Protein AF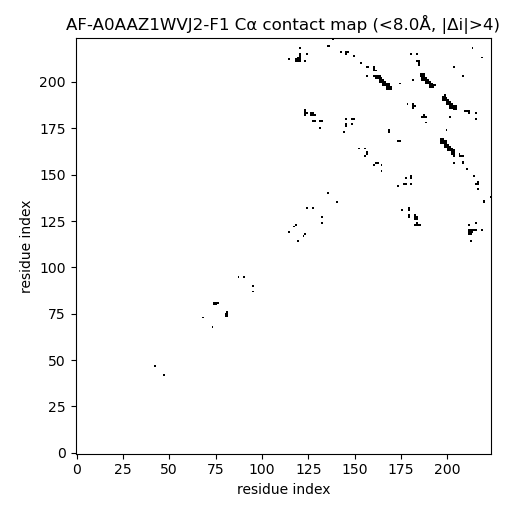-A0AAZ1WVJ2-F1 (afdb_monomer)

Mean predicted aligned error: 21.11 Å

Foldseek 3Di:
DDDDDYDDDDDDDDDDDDDPPVVVVVVVVVVVVVVVVPPPPPDDDPPPVVVVVVVVPPPDPDDDDPDPQPPVRCCVPDPVNVVVVVVVVPDDPVVVPPPPPDDDDDDDDDDDDPPPPCFDLVNLQVQFDPVLNVVLLDPDDPLVLLVVLLVVCCVVCQVPVFDKDKDFDQDPVSVSSNSRQCSSQVKDKDWDQDPNTTMMIIHHPDPHRDGHPDGPSRVSVVVD

Sequence (224 aa):
CVYPAKGFCEPGLLQGTPSSVTHQKKQFYINQAIRNSDLTPRAKGKKSLHRQENKTAGGAMLGNNPAIPSIFYEVCTNGNYVEPWNDFMNCSGEEQERPRRKTPTSSSKTRGMVINPAFTAQDCFQRIDRRLRATLRRKQIPMGTLEVLEENFLSFFNAQPHSVYTTNLSSSFERLLLHAICQYMDLVSASSDYNGLRQTEVVNKQEEFLPPGLLLSAYLEQMS

InterPro domains:
  IPR001374 R3H domain [PS51061] (143-206)
  IPR025952 R3H-associated N-terminal domain [PF13902] (25-138)
  IPR036867 R3H domain superfamily [G3DSA:3.30.1370.50] (121-224)
  IPR036867 R3H domain superfamily [SSF82708] (117-223)
  IPR039629 R3H domain-containing protein 4 [PTHR32019] (22-224)

Structure (mmCIF, N/CA/C/O backbone):
data_AF-A0AAZ1WVJ2-F1
#
_entry.id   AF-A0AAZ1WVJ2-F1
#
loop_
_atom_site.group_PDB
_atom_site.id
_atom_site.type_symbol
_atom_site.label_atom_id
_atom_site.label_alt_id
_atom_site.label_comp_id
_atom_site.label_asym_id
_atom_site.label_entity_id
_atom_site.label_seq_id
_atom_site.pdbx_PDB_ins_code
_atom_site.Cartn_x
_atom_site.Cartn_y
_atom_site.Cartn_z
_atom_site.occupancy
_atom_site.B_iso_or_equiv
_atom_site.auth_seq_id
_atom_site.auth_comp_id
_atom_site.auth_asym_id
_atom_site.auth_atom_id
_atom_site.pdbx_PDB_model_num
ATOM 1 N N . CYS A 1 1 ? 53.272 -65.630 -45.102 1.00 35.69 1 CYS A N 1
ATOM 2 C CA . CYS A 1 1 ? 54.231 -66.746 -44.934 1.00 35.69 1 CYS A CA 1
ATOM 3 C C . CYS A 1 1 ? 55.500 -66.129 -44.356 1.00 35.69 1 CYS A C 1
ATOM 5 O O . CYS A 1 1 ? 56.029 -65.257 -45.016 1.00 35.69 1 CYS A O 1
ATOM 7 N N . VAL A 1 2 ? 55.971 -66.362 -43.131 1.00 37.34 2 VAL A N 1
ATOM 8 C CA . VAL A 1 2 ? 56.118 -67.591 -42.337 1.00 37.34 2 VAL A CA 1
ATOM 9 C C . VAL A 1 2 ? 56.167 -67.180 -40.841 1.00 37.34 2 VAL A C 1
ATOM 11 O O . VAL A 1 2 ? 56.950 -66.312 -40.478 1.00 37.34 2 VAL A O 1
ATOM 14 N N . TYR A 1 3 ? 55.314 -67.774 -39.999 1.00 34.44 3 TYR A N 1
ATOM 15 C CA . TYR A 1 3 ? 55.515 -67.991 -38.541 1.00 34.44 3 TYR A CA 1
ATOM 16 C C . TYR A 1 3 ? 56.268 -69.345 -38.359 1.00 34.44 3 TYR A C 1
ATOM 18 O O . TYR A 1 3 ? 56.383 -70.011 -39.390 1.00 34.44 3 TYR A O 1
ATOM 26 N N . PRO A 1 4 ? 56.671 -69.895 -37.171 1.00 55.28 4 PRO A N 1
ATOM 27 C CA . PRO A 1 4 ? 56.414 -69.534 -35.749 1.00 55.28 4 PRO A CA 1
ATOM 28 C C . PRO A 1 4 ? 57.590 -69.824 -34.750 1.00 55.28 4 PRO A C 1
ATOM 30 O O . PRO A 1 4 ? 58.608 -70.390 -35.126 1.00 55.28 4 PRO A O 1
ATOM 33 N N . ALA A 1 5 ? 57.408 -69.555 -33.444 1.00 36.41 5 ALA A N 1
ATOM 34 C CA . ALA A 1 5 ? 57.750 -70.472 -32.322 1.00 36.41 5 ALA A CA 1
ATOM 35 C C . ALA A 1 5 ? 57.229 -69.882 -30.987 1.00 36.41 5 ALA A C 1
ATOM 37 O O . ALA A 1 5 ? 57.629 -68.787 -30.617 1.00 36.41 5 ALA A O 1
ATOM 38 N N . LYS A 1 6 ? 56.155 -70.438 -30.398 1.00 37.72 6 LYS A N 1
ATOM 39 C CA . LYS A 1 6 ? 56.124 -71.428 -29.284 1.00 37.72 6 LYS A CA 1
ATOM 40 C C . LYS A 1 6 ? 56.556 -70.821 -27.924 1.00 37.72 6 LYS A C 1
ATOM 42 O O . LYS A 1 6 ? 57.623 -70.247 -27.840 1.00 37.72 6 LYS A O 1
ATOM 47 N N . GLY A 1 7 ? 55.810 -70.941 -26.823 1.00 33.22 7 GLY A N 1
ATOM 48 C CA . GLY A 1 7 ? 54.732 -71.882 -26.544 1.00 33.22 7 GLY A CA 1
ATOM 49 C C . GLY A 1 7 ? 53.934 -71.591 -25.266 1.00 33.22 7 GLY A C 1
ATOM 50 O O . GLY A 1 7 ? 54.261 -70.730 -24.456 1.00 33.22 7 GLY A O 1
ATOM 51 N N . PHE A 1 8 ? 52.849 -72.352 -25.185 1.00 35.94 8 PHE A N 1
ATOM 52 C CA . PHE A 1 8 ? 51.909 -72.560 -24.087 1.00 35.94 8 PHE A CA 1
ATOM 53 C C . PHE A 1 8 ? 52.564 -73.303 -22.906 1.00 35.94 8 PHE A C 1
ATOM 55 O O . PHE A 1 8 ? 53.353 -74.211 -23.161 1.00 35.94 8 PHE A O 1
ATOM 62 N N . CYS A 1 9 ? 52.171 -72.980 -21.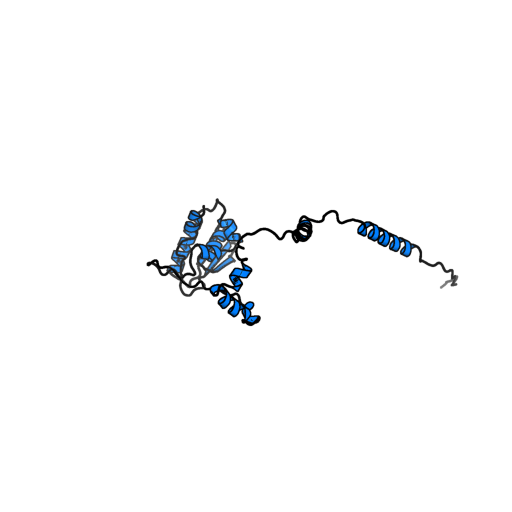665 1.00 31.41 9 CYS A N 1
ATOM 63 C CA . CYS A 1 9 ? 51.732 -73.938 -20.627 1.00 31.41 9 CYS A CA 1
ATOM 64 C C . CYS A 1 9 ? 51.348 -73.223 -19.306 1.00 31.41 9 CYS A C 1
ATOM 66 O O . CYS A 1 9 ? 52.169 -72.553 -18.687 1.00 31.41 9 CYS A O 1
ATOM 68 N N . GLU A 1 10 ? 50.093 -73.408 -18.883 1.00 32.81 10 GLU A N 1
ATOM 69 C CA . GLU A 1 10 ? 49.585 -73.349 -17.492 1.00 32.81 10 GLU A CA 1
ATOM 70 C C . GLU A 1 10 ? 50.095 -74.563 -16.664 1.00 32.81 10 GLU A C 1
ATOM 72 O O . GLU A 1 10 ? 50.699 -75.457 -17.262 1.00 32.81 10 GLU A O 1
ATOM 77 N N . PRO A 1 11 ? 49.738 -74.764 -15.369 1.00 46.34 11 PRO A N 1
ATOM 78 C CA . PRO A 1 11 ? 49.393 -73.843 -14.274 1.00 46.34 11 PRO A CA 1
ATOM 79 C C . PRO A 1 11 ? 50.227 -74.128 -12.992 1.00 46.34 11 PRO A C 1
ATOM 81 O O . PRO A 1 11 ? 50.718 -75.233 -12.771 1.00 46.34 11 PRO A O 1
ATOM 84 N N . GLY A 1 12 ? 50.356 -73.147 -12.091 1.00 32.25 12 GLY A N 1
ATOM 85 C CA . GLY A 1 12 ? 51.066 -73.297 -10.812 1.00 32.25 12 GLY A CA 1
ATOM 86 C C . GLY A 1 12 ? 50.257 -72.754 -9.639 1.00 32.25 12 GLY A C 1
ATOM 87 O O . GLY A 1 12 ? 50.286 -71.562 -9.349 1.00 32.25 12 GLY A O 1
ATOM 88 N N . LEU A 1 13 ? 49.528 -73.646 -8.975 1.00 37.88 13 LEU A N 1
ATOM 89 C CA . LEU A 1 13 ? 48.765 -73.412 -7.754 1.00 37.88 13 LEU A CA 1
ATOM 90 C C . LEU A 1 13 ? 49.723 -73.262 -6.556 1.00 37.88 13 LEU A C 1
ATOM 92 O O . LEU A 1 13 ? 50.350 -74.242 -6.168 1.00 37.88 13 LEU A O 1
ATOM 96 N N . LEU A 1 14 ? 49.792 -72.090 -5.916 1.00 40.03 14 LEU A N 1
ATOM 97 C CA . LEU A 1 14 ? 50.213 -71.983 -4.513 1.00 40.03 14 LEU A CA 1
ATOM 98 C C . LEU A 1 14 ? 49.319 -70.991 -3.763 1.00 40.03 14 LEU A C 1
ATOM 100 O O . LEU A 1 14 ? 49.191 -69.818 -4.105 1.00 40.03 14 LEU A O 1
ATOM 104 N N . GLN A 1 15 ? 48.665 -71.540 -2.744 1.00 39.38 15 GLN A N 1
ATOM 105 C CA . GLN A 1 15 ? 47.747 -70.896 -1.819 1.00 39.38 15 GLN A CA 1
ATOM 106 C C . GLN A 1 15 ? 48.483 -69.902 -0.906 1.00 39.38 15 GLN A C 1
ATOM 108 O O . GLN A 1 15 ? 49.544 -70.206 -0.368 1.00 39.38 15 GLN A O 1
ATOM 113 N N . GLY A 1 16 ? 47.861 -68.748 -0.664 1.00 36.94 16 GLY A N 1
ATOM 114 C CA . GLY A 1 16 ? 48.248 -67.787 0.367 1.00 36.94 16 GLY A CA 1
ATOM 115 C C . GLY A 1 16 ? 47.044 -66.923 0.742 1.00 36.94 16 GLY A C 1
ATOM 116 O O . GLY A 1 16 ? 46.623 -66.053 -0.012 1.00 36.94 16 GLY A O 1
ATOM 117 N N . THR A 1 17 ? 46.436 -67.219 1.885 1.00 46.03 17 THR A N 1
ATOM 118 C CA . THR A 1 17 ? 45.193 -66.631 2.410 1.00 46.03 17 THR A CA 1
ATOM 119 C C . THR A 1 17 ? 45.307 -65.132 2.745 1.00 46.03 17 THR A C 1
ATOM 121 O O . THR A 1 17 ? 46.240 -64.762 3.462 1.00 46.03 17 THR A O 1
ATOM 124 N N . PRO A 1 18 ? 44.333 -64.264 2.393 1.00 40.91 18 PRO A N 1
ATOM 125 C CA . PRO A 1 18 ? 44.291 -62.886 2.872 1.00 40.91 18 PRO A CA 1
ATOM 126 C C . PRO A 1 18 ? 43.284 -62.742 4.027 1.00 40.91 18 PRO A C 1
ATOM 128 O O . PRO A 1 18 ? 42.125 -62.397 3.813 1.00 40.91 18 PRO A O 1
ATOM 131 N N . SER A 1 19 ? 43.699 -62.989 5.272 1.00 52.72 19 SER A N 1
ATOM 132 C CA . SER A 1 19 ? 42.830 -62.770 6.451 1.00 52.72 19 SER A CA 1
ATOM 133 C C . SER A 1 19 ? 43.428 -61.879 7.548 1.00 52.72 19 SER A C 1
ATOM 135 O O . SER A 1 19 ? 42.736 -61.555 8.509 1.00 52.72 19 SER A O 1
ATOM 137 N N . SER A 1 20 ? 44.665 -61.391 7.404 1.00 54.38 20 SER A N 1
ATOM 138 C CA . SER A 1 20 ? 45.310 -60.580 8.456 1.00 54.38 20 SER A CA 1
ATOM 139 C C . SER A 1 20 ? 45.029 -59.067 8.349 1.00 54.38 20 SER A C 1
ATOM 141 O O . SER A 1 20 ? 44.818 -58.388 9.356 1.00 54.38 20 SER A O 1
ATOM 143 N N . VAL A 1 21 ? 44.923 -58.519 7.132 1.00 50.47 21 VAL A N 1
ATOM 144 C CA . VAL A 1 21 ? 44.806 -57.057 6.925 1.00 50.47 21 VAL A CA 1
ATOM 145 C C . VAL A 1 21 ? 43.421 -56.520 7.309 1.00 50.47 21 VAL A C 1
ATOM 147 O O . VAL A 1 21 ? 43.300 -55.438 7.883 1.00 50.47 21 VAL A O 1
ATOM 150 N N . THR A 1 22 ? 42.356 -57.283 7.050 1.00 54.16 22 THR A N 1
ATOM 151 C CA . THR A 1 22 ? 40.983 -56.893 7.413 1.00 54.16 22 THR A CA 1
ATOM 152 C C . THR A 1 22 ? 40.740 -57.004 8.915 1.00 54.16 22 THR A C 1
ATOM 154 O O . THR A 1 22 ? 40.009 -56.184 9.473 1.00 54.16 22 THR A O 1
ATOM 157 N N . HIS A 1 23 ? 41.392 -57.958 9.588 1.00 60.72 23 HIS A N 1
ATOM 158 C CA . HIS A 1 23 ? 41.257 -58.144 11.028 1.00 60.72 23 HIS A CA 1
ATOM 159 C C . HIS A 1 23 ? 41.920 -57.002 11.805 1.00 6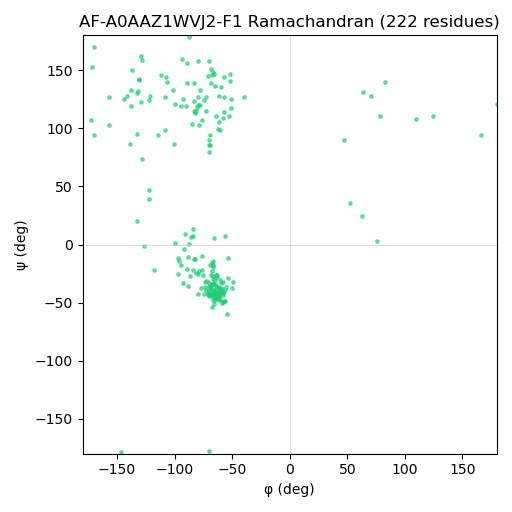0.72 23 HIS A C 1
ATOM 161 O O . HIS A 1 23 ? 41.280 -56.431 12.683 1.00 60.72 23 HIS A O 1
ATOM 167 N N . GLN A 1 24 ? 43.129 -56.570 11.427 1.00 61.81 24 GLN A N 1
ATOM 168 C CA . GLN A 1 24 ? 43.768 -55.399 12.050 1.00 61.81 24 GLN A CA 1
ATOM 169 C C . GLN A 1 24 ? 42.959 -54.115 11.848 1.00 61.81 24 GLN A C 1
ATOM 171 O O . GLN A 1 24 ? 42.782 -53.338 12.786 1.00 61.81 24 GLN A O 1
ATOM 176 N N . LYS A 1 25 ? 42.401 -53.913 10.649 1.00 63.75 25 LYS A N 1
ATOM 177 C CA . LYS A 1 25 ? 41.560 -52.745 10.356 1.00 63.75 25 LYS A CA 1
ATOM 178 C C . LYS A 1 25 ? 40.267 -52.768 11.175 1.00 63.75 25 LYS A C 1
ATOM 180 O O . LYS A 1 25 ? 39.874 -51.749 11.731 1.00 63.75 25 LYS A O 1
ATOM 185 N N . LYS A 1 26 ? 39.638 -53.939 11.318 1.00 67.00 26 LYS A N 1
ATOM 186 C CA . LYS A 1 26 ? 38.443 -54.123 12.154 1.00 67.00 26 LYS A CA 1
ATOM 187 C C . LYS A 1 26 ? 38.748 -53.885 13.637 1.00 67.00 26 LYS A C 1
ATOM 189 O O . LYS A 1 26 ? 37.999 -53.168 14.294 1.00 67.00 26 LYS A O 1
ATOM 194 N N . GLN A 1 27 ? 39.869 -54.405 14.139 1.00 69.38 27 GLN A N 1
ATOM 195 C CA . GLN A 1 27 ? 40.319 -54.183 15.517 1.00 69.38 27 GLN A CA 1
ATOM 196 C C . GLN A 1 27 ? 40.641 -52.706 15.792 1.00 69.38 27 GLN A C 1
ATOM 198 O O . GLN A 1 27 ? 40.318 -52.196 16.860 1.00 69.38 27 GLN A O 1
ATOM 203 N N . PHE A 1 28 ? 41.189 -51.975 14.816 1.00 72.44 28 PHE A N 1
ATOM 204 C CA . PHE A 1 28 ? 41.430 -50.535 14.934 1.00 72.44 28 PHE A CA 1
ATOM 205 C C . PHE A 1 28 ? 40.135 -49.741 15.173 1.00 72.44 28 PHE A C 1
ATOM 207 O O . PHE A 1 28 ? 40.077 -48.932 16.097 1.00 72.44 28 PHE A O 1
ATOM 214 N N . TYR A 1 29 ? 39.075 -50.004 14.401 1.00 67.06 29 TYR A N 1
ATOM 215 C CA . TYR A 1 29 ? 37.793 -49.307 14.574 1.00 67.06 29 TYR A CA 1
ATOM 216 C C . TYR A 1 29 ? 37.063 -49.705 15.861 1.00 67.06 29 TYR A C 1
ATOM 218 O O . TYR A 1 29 ? 36.425 -48.856 16.482 1.00 67.06 29 TYR A O 1
ATOM 226 N N . ILE A 1 30 ? 37.198 -50.958 16.303 1.00 65.88 30 ILE A N 1
ATOM 227 C CA . ILE A 1 30 ? 36.664 -51.408 17.596 1.00 65.88 30 ILE A CA 1
ATOM 228 C C . ILE A 1 30 ? 37.383 -50.678 18.739 1.00 65.88 30 ILE A C 1
ATOM 230 O O . ILE A 1 30 ? 36.732 -50.069 19.583 1.00 65.88 30 ILE A O 1
ATOM 234 N N . ASN A 1 31 ? 38.716 -50.620 18.715 1.00 67.88 31 ASN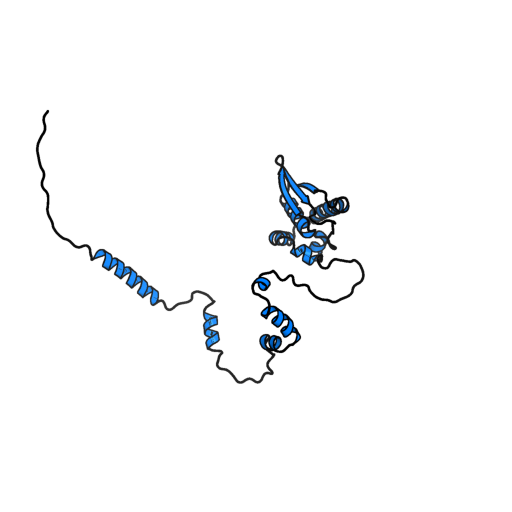 A N 1
ATOM 235 C CA . ASN A 1 31 ? 39.504 -49.904 19.724 1.00 67.88 31 ASN A CA 1
ATOM 236 C C . ASN A 1 31 ? 39.289 -48.377 19.678 1.00 67.88 31 ASN A C 1
ATOM 238 O O . ASN A 1 31 ? 39.368 -47.702 20.704 1.00 67.88 31 ASN A O 1
ATOM 242 N N . GLN A 1 32 ? 38.987 -47.811 18.505 1.00 67.00 32 GLN A N 1
ATOM 243 C CA . GLN A 1 32 ? 38.556 -46.417 18.360 1.00 67.00 32 GLN A CA 1
ATOM 244 C C . GLN A 1 32 ? 37.189 -46.183 19.026 1.00 67.00 32 GLN A C 1
ATOM 246 O O . GLN A 1 32 ? 37.010 -45.172 19.701 1.00 67.00 32 GLN A O 1
ATOM 251 N N . ALA A 1 33 ? 36.238 -47.106 18.865 1.00 61.19 33 ALA A N 1
ATOM 252 C CA . ALA A 1 33 ? 34.903 -47.005 19.451 1.00 61.19 33 ALA A CA 1
ATOM 253 C C . ALA A 1 33 ? 34.913 -47.190 20.977 1.00 61.19 33 ALA A C 1
ATOM 255 O O . ALA A 1 33 ? 34.252 -46.422 21.667 1.00 61.19 33 ALA A O 1
ATOM 256 N N . ILE A 1 34 ? 35.718 -48.123 21.499 1.00 59.94 34 ILE A N 1
ATOM 257 C CA . ILE A 1 34 ? 35.864 -48.367 22.945 1.00 59.94 34 ILE A CA 1
ATOM 258 C C . ILE A 1 34 ? 36.481 -47.144 23.646 1.00 59.94 34 ILE A C 1
ATOM 260 O O . ILE A 1 34 ? 35.980 -46.680 24.665 1.00 59.94 34 ILE A O 1
ATOM 264 N N . ARG A 1 35 ? 37.510 -46.521 23.050 1.00 58.41 35 ARG A N 1
ATOM 265 C CA . ARG A 1 35 ? 38.075 -45.267 23.589 1.00 58.41 35 ARG A CA 1
ATOM 266 C C . ARG A 1 35 ? 37.105 -44.083 23.518 1.00 58.41 35 ARG A C 1
ATOM 268 O O . ARG A 1 35 ? 37.208 -43.171 24.331 1.00 58.41 35 ARG A O 1
ATOM 275 N N . ASN A 1 36 ? 36.172 -44.090 22.564 1.00 51.75 36 ASN A N 1
ATOM 276 C CA . ASN A 1 36 ? 35.127 -43.072 22.460 1.00 51.75 36 ASN A CA 1
ATOM 277 C C . ASN A 1 36 ? 33.946 -43.325 23.415 1.00 51.75 36 ASN A C 1
ATOM 279 O O . ASN A 1 36 ? 33.259 -42.365 23.760 1.00 51.75 36 ASN A O 1
ATOM 283 N N . SER A 1 37 ? 33.699 -44.570 23.848 1.00 53.19 37 SER A N 1
ATOM 284 C CA . SER A 1 37 ? 32.631 -44.898 24.806 1.00 53.19 37 SER A CA 1
ATOM 285 C C . SER A 1 37 ? 33.004 -44.603 26.260 1.00 53.19 37 SER A C 1
ATOM 287 O O . SER A 1 37 ? 32.112 -44.302 27.047 1.00 53.19 37 SER A O 1
ATOM 289 N N . ASP A 1 38 ? 34.299 -44.600 26.597 1.00 55.62 38 ASP A N 1
ATOM 290 C CA . ASP A 1 38 ? 34.797 -44.241 27.940 1.00 55.62 38 ASP A CA 1
ATOM 291 C C . ASP A 1 38 ? 35.000 -42.728 28.136 1.00 55.62 38 ASP A C 1
ATOM 293 O O . ASP A 1 38 ? 35.452 -42.260 29.187 1.00 55.62 38 ASP A O 1
ATOM 297 N N . LEU A 1 39 ? 34.584 -41.924 27.153 1.00 51.44 39 LEU A N 1
ATOM 298 C CA . LEU A 1 39 ? 34.301 -40.518 27.385 1.00 51.44 39 LEU A CA 1
ATOM 299 C C . LEU A 1 39 ? 33.035 -40.430 28.240 1.00 51.44 39 LEU A C 1
ATOM 301 O O . LEU A 1 39 ? 31.918 -40.318 27.731 1.00 51.44 39 LEU A O 1
ATOM 305 N N . THR A 1 40 ? 33.220 -40.421 29.564 1.00 51.50 40 THR A N 1
ATOM 306 C CA . THR A 1 40 ? 32.264 -39.768 30.466 1.00 51.50 40 THR A CA 1
ATOM 307 C C . THR A 1 40 ? 31.820 -38.463 29.799 1.00 51.50 40 THR A C 1
ATOM 309 O O . THR A 1 40 ? 32.677 -37.693 29.349 1.00 51.50 40 THR A O 1
ATOM 312 N N . PRO A 1 41 ? 30.508 -38.212 29.642 1.00 45.88 41 PRO A N 1
ATOM 313 C CA . PRO A 1 41 ? 30.035 -37.083 28.862 1.00 45.88 41 PRO A CA 1
ATOM 314 C C . PRO A 1 41 ? 30.365 -35.787 29.607 1.00 45.88 41 PRO A C 1
ATOM 316 O O . PRO A 1 41 ? 29.542 -35.230 30.330 1.00 45.88 41 PRO A O 1
ATOM 319 N N . ARG A 1 42 ? 31.578 -35.259 29.411 1.00 49.06 42 ARG A N 1
ATOM 320 C CA . ARG A 1 42 ? 31.907 -33.863 29.688 1.00 49.06 42 ARG A CA 1
ATOM 321 C C . ARG A 1 42 ? 31.192 -33.019 28.638 1.00 49.06 42 ARG A C 1
ATOM 323 O O . ARG A 1 42 ? 31.721 -32.699 27.583 1.00 49.06 42 ARG A O 1
ATOM 330 N N . ALA A 1 43 ? 29.937 -32.727 28.969 1.00 45.59 43 ALA A N 1
ATOM 331 C CA . ALA A 1 43 ? 29.134 -31.589 28.548 1.00 45.59 43 ALA A CA 1
ATOM 332 C C . ALA A 1 43 ? 29.122 -31.254 27.043 1.00 45.59 43 ALA A C 1
ATOM 334 O O . ALA A 1 43 ? 29.800 -30.340 26.577 1.00 45.59 43 ALA A O 1
ATOM 335 N N . LYS A 1 44 ? 28.173 -31.857 26.315 1.00 43.59 44 LYS A N 1
ATOM 336 C CA . LYS A 1 44 ? 27.452 -31.133 25.258 1.00 43.59 44 LYS A CA 1
ATOM 337 C C . LYS A 1 44 ? 26.282 -30.370 25.890 1.00 43.59 44 LYS A C 1
ATOM 339 O O . LYS A 1 44 ? 25.245 -30.951 26.183 1.00 43.59 44 LYS A O 1
ATOM 344 N N . GLY A 1 45 ? 26.448 -29.056 26.031 1.00 47.69 45 GLY A N 1
ATOM 345 C CA . GLY A 1 45 ? 25.347 -28.089 26.039 1.00 47.69 45 GLY A CA 1
ATOM 346 C C . GLY A 1 45 ? 24.593 -27.889 27.361 1.00 47.69 45 GLY A C 1
ATOM 347 O O . GLY A 1 45 ? 24.220 -28.822 28.065 1.00 47.69 45 GLY A O 1
ATOM 348 N N . LYS A 1 46 ? 24.268 -26.622 27.637 1.00 55.34 46 LYS A N 1
ATOM 349 C CA . LYS A 1 46 ? 23.507 -26.093 28.787 1.00 55.34 46 LYS A CA 1
ATOM 350 C C . LYS A 1 46 ? 22.094 -26.688 29.003 1.00 55.34 46 LYS A C 1
ATOM 352 O O . LYS A 1 46 ? 21.358 -26.196 29.844 1.00 55.34 46 LYS A O 1
ATOM 357 N N . LYS A 1 47 ? 21.687 -27.725 28.263 1.00 53.16 47 LYS A N 1
ATOM 358 C CA . LYS A 1 47 ? 20.361 -28.363 28.365 1.00 53.16 47 LYS A CA 1
ATOM 359 C C . LYS A 1 47 ? 20.324 -29.610 29.263 1.00 53.16 47 LYS A C 1
ATOM 361 O O . LYS A 1 47 ? 19.235 -30.036 29.625 1.00 53.16 47 LYS A O 1
ATOM 366 N N . SER A 1 48 ? 21.466 -30.191 29.646 1.00 52.03 48 SER A N 1
ATOM 367 C CA . SER A 1 48 ? 21.480 -31.427 30.456 1.00 52.03 48 SER A CA 1
ATOM 368 C C . SER A 1 48 ? 21.395 -31.195 31.971 1.00 52.03 48 SER A C 1
ATOM 370 O O . SER A 1 48 ? 20.888 -32.061 32.679 1.00 52.03 48 SER A O 1
ATOM 372 N N . LEU A 1 49 ? 21.858 -30.048 32.482 1.00 48.75 49 LEU A N 1
ATOM 373 C CA . LEU A 1 49 ? 21.926 -29.795 33.931 1.00 48.75 49 LEU A CA 1
ATOM 374 C C . LEU A 1 49 ? 20.527 -29.659 34.564 1.00 48.75 49 LEU A C 1
ATOM 376 O O . LEU A 1 49 ? 20.266 -30.213 35.627 1.00 48.75 49 LEU A O 1
ATOM 380 N N . HIS A 1 50 ? 19.585 -29.060 33.828 1.00 51.38 50 HIS A N 1
ATOM 381 C CA . HIS A 1 50 ? 18.198 -28.879 34.265 1.00 51.38 50 HIS A CA 1
ATOM 382 C C . HIS A 1 50 ? 17.447 -30.207 34.483 1.00 51.38 50 HIS A C 1
ATOM 384 O O . HIS A 1 50 ? 16.527 -30.295 35.293 1.00 51.38 50 HIS A O 1
ATOM 390 N N . ARG A 1 51 ? 17.851 -31.282 33.788 1.00 53.03 51 ARG A N 1
ATOM 391 C CA . ARG A 1 51 ? 17.234 -32.607 33.958 1.00 53.03 51 ARG A CA 1
ATOM 392 C C . ARG A 1 51 ? 17.689 -33.301 35.245 1.00 53.03 51 ARG A C 1
ATOM 394 O O . ARG A 1 51 ? 16.992 -34.192 35.722 1.00 53.03 51 ARG A O 1
ATOM 401 N N . GLN A 1 52 ? 18.840 -32.912 35.793 1.00 52.69 52 GLN A N 1
ATOM 402 C CA . GLN A 1 52 ? 19.399 -33.518 37.000 1.00 52.69 52 GLN A CA 1
ATOM 403 C C . GLN A 1 52 ? 18.976 -32.762 38.267 1.00 52.69 52 GLN A C 1
ATOM 405 O O . GLN A 1 52 ? 18.689 -33.404 39.272 1.00 52.69 52 GLN A O 1
ATOM 410 N N . GLU A 1 53 ? 18.806 -31.437 38.195 1.00 50.75 53 GLU A N 1
ATOM 411 C CA . GLU A 1 53 ? 18.253 -30.629 39.297 1.00 50.75 53 GLU A CA 1
ATOM 412 C C . GLU A 1 53 ? 16.808 -31.029 39.653 1.00 50.75 53 GLU A C 1
ATOM 414 O O . GLU A 1 53 ? 16.467 -31.133 40.831 1.00 50.75 53 GLU A O 1
ATOM 419 N N . ASN A 1 54 ? 15.988 -31.390 38.657 1.00 50.22 54 ASN A N 1
ATOM 420 C CA . ASN A 1 54 ? 14.612 -31.858 38.884 1.00 50.22 54 ASN A CA 1
ATOM 421 C C . ASN A 1 54 ? 14.504 -33.205 39.624 1.00 50.22 54 ASN A C 1
ATOM 423 O O . ASN A 1 54 ? 13.424 -33.549 40.094 1.00 50.22 54 ASN A O 1
ATOM 427 N N . LYS A 1 55 ? 15.592 -33.980 39.746 1.00 45.28 55 LYS A N 1
ATOM 428 C CA . LYS A 1 55 ? 15.594 -35.223 40.538 1.00 45.28 55 LYS A CA 1
ATOM 429 C C . LYS A 1 55 ? 15.851 -34.987 42.028 1.00 45.28 55 LYS A C 1
ATOM 431 O O . LYS A 1 55 ? 15.474 -35.832 42.832 1.00 45.28 55 LYS A O 1
ATOM 436 N N . THR A 1 56 ? 16.461 -33.862 42.397 1.00 48.78 56 THR A N 1
ATOM 437 C CA . THR A 1 56 ? 16.815 -33.552 43.794 1.00 48.78 56 THR A CA 1
ATOM 438 C C . THR A 1 56 ? 15.737 -32.717 44.496 1.00 48.78 56 THR A C 1
ATOM 440 O O . THR A 1 56 ? 15.657 -32.714 45.718 1.00 48.78 56 THR A O 1
ATOM 443 N N . ALA A 1 57 ? 14.838 -32.075 43.746 1.00 45.53 57 ALA A N 1
ATOM 444 C CA . ALA A 1 57 ? 13.744 -31.267 44.293 1.00 45.53 57 ALA A CA 1
ATOM 445 C C . ALA A 1 57 ? 12.483 -32.073 44.695 1.00 45.53 57 ALA A C 1
ATOM 447 O O . ALA A 1 57 ? 11.425 -31.492 44.915 1.00 45.53 57 ALA A O 1
ATOM 448 N N . GLY A 1 58 ? 12.563 -33.406 44.783 1.00 43.44 58 GLY A N 1
ATOM 449 C CA . GLY A 1 58 ? 11.423 -34.279 45.107 1.00 43.44 58 GLY A CA 1
ATOM 450 C C . GLY A 1 58 ? 11.220 -34.591 46.597 1.00 43.44 58 GLY A C 1
ATOM 451 O O . GLY A 1 58 ? 10.433 -35.477 46.911 1.00 43.44 58 GLY A O 1
ATOM 452 N N . GLY A 1 59 ? 11.949 -33.937 47.510 1.00 47.09 59 GLY A N 1
ATOM 453 C CA . GLY A 1 59 ? 12.100 -34.411 48.895 1.00 47.09 59 GLY A CA 1
ATOM 454 C C . GLY A 1 59 ? 11.906 -33.392 50.018 1.00 47.09 59 GLY A C 1
ATOM 455 O O . GLY A 1 59 ? 12.381 -33.646 51.118 1.00 47.09 59 GLY A O 1
ATOM 456 N N . ALA A 1 60 ? 11.237 -32.259 49.794 1.00 41.41 60 ALA A N 1
ATOM 457 C CA . ALA A 1 60 ? 10.948 -31.296 50.863 1.00 41.41 60 ALA A CA 1
ATOM 458 C C . ALA A 1 60 ? 9.456 -30.936 50.893 1.00 41.41 60 ALA A C 1
ATOM 460 O O . ALA A 1 60 ? 9.039 -29.857 50.485 1.00 41.41 60 ALA A O 1
ATOM 461 N N . MET A 1 61 ? 8.640 -31.876 51.373 1.00 46.91 61 MET A N 1
ATOM 462 C CA . MET A 1 61 ? 7.330 -31.567 51.943 1.00 46.91 61 MET A CA 1
ATOM 463 C C . MET A 1 61 ? 7.569 -31.121 53.379 1.00 46.91 61 MET A C 1
ATOM 465 O O . MET A 1 61 ? 8.074 -31.925 54.148 1.00 46.91 61 MET A O 1
ATOM 469 N N . LEU A 1 62 ? 7.274 -29.858 53.693 1.00 53.31 62 LEU A N 1
ATOM 470 C CA . LEU A 1 62 ? 6.764 -29.327 54.969 1.00 53.31 62 LEU A CA 1
ATOM 471 C C . LEU A 1 62 ? 6.916 -27.796 54.924 1.00 53.31 62 LEU A C 1
ATOM 473 O O . LEU A 1 62 ? 7.966 -27.240 55.233 1.00 53.31 62 LEU A O 1
ATOM 477 N N . GLY A 1 63 ? 5.853 -27.112 54.509 1.00 38.75 63 GLY A N 1
ATOM 478 C CA . GLY A 1 63 ? 5.806 -25.655 54.460 1.00 38.75 63 GLY A CA 1
ATOM 479 C C . GLY A 1 63 ? 4.390 -25.186 54.172 1.00 38.75 63 GLY A C 1
ATOM 480 O O . GLY A 1 63 ? 3.975 -25.133 53.019 1.00 38.75 63 GLY A O 1
ATOM 481 N N . ASN A 1 64 ? 3.647 -24.897 55.237 1.00 51.94 64 ASN A N 1
ATOM 482 C CA . ASN A 1 64 ? 2.306 -24.327 55.198 1.00 51.94 64 ASN A CA 1
ATOM 483 C C . ASN A 1 64 ? 2.297 -23.057 54.337 1.00 51.94 64 ASN A C 1
ATOM 485 O O . ASN A 1 64 ? 2.848 -22.034 54.734 1.00 51.94 64 ASN A O 1
ATOM 489 N N . ASN A 1 65 ? 1.655 -23.117 53.176 1.00 50.50 65 ASN A N 1
ATOM 490 C CA . ASN A 1 65 ? 1.306 -21.944 52.387 1.00 50.50 65 ASN A CA 1
ATOM 491 C C . ASN A 1 65 ? -0.059 -22.246 51.751 1.00 50.50 65 ASN A C 1
ATOM 493 O O . ASN A 1 65 ? -0.178 -23.314 51.143 1.00 50.50 65 ASN A O 1
ATOM 497 N N . PRO A 1 66 ? -1.105 -21.409 51.915 1.00 49.97 66 PRO A N 1
ATOM 498 C CA . PRO A 1 66 ? -2.366 -21.625 51.215 1.00 49.97 66 PRO A CA 1
ATOM 499 C C . PRO A 1 66 ? -2.048 -21.620 49.722 1.00 49.97 66 PRO A C 1
ATOM 501 O O . PRO A 1 66 ? -1.617 -20.607 49.172 1.00 49.97 66 PRO A O 1
ATOM 504 N N . ALA A 1 67 ? -2.136 -22.801 49.112 1.00 54.59 67 ALA A N 1
ATOM 505 C CA . ALA A 1 67 ? -1.690 -23.028 47.754 1.00 54.59 67 ALA A CA 1
ATOM 506 C C . ALA A 1 67 ? -2.425 -22.049 46.842 1.00 54.59 67 ALA A C 1
ATOM 508 O O . ALA A 1 67 ? -3.643 -22.138 46.692 1.00 54.59 67 ALA A O 1
ATOM 509 N N . ILE A 1 68 ? -1.680 -21.118 46.239 1.00 53.34 68 ILE A N 1
ATOM 510 C CA . ILE A 1 68 ? -2.148 -20.432 45.040 1.00 53.34 68 ILE A CA 1
ATOM 511 C C . ILE A 1 68 ? -2.577 -21.561 44.104 1.00 53.34 68 ILE A C 1
ATOM 513 O O . ILE A 1 68 ? -1.740 -22.423 43.798 1.00 53.34 68 ILE A O 1
ATOM 517 N N . PRO A 1 69 ? -3.863 -21.637 43.728 1.00 59.28 69 PRO A N 1
ATOM 518 C CA . PRO A 1 69 ? -4.326 -22.736 42.916 1.00 59.28 69 PRO A CA 1
ATOM 519 C C . PRO A 1 69 ? -3.501 -22.753 41.637 1.00 59.28 69 PRO A C 1
ATOM 521 O O . PRO A 1 69 ? -3.334 -21.727 40.981 1.00 59.28 69 PRO A O 1
ATOM 524 N N . SER A 1 70 ? -2.908 -23.905 41.320 1.00 67.06 70 SER A N 1
ATOM 525 C CA . SER A 1 70 ? -2.193 -24.061 40.057 1.00 67.06 70 SER A CA 1
ATOM 526 C C . SER A 1 70 ? -3.117 -23.634 38.918 1.00 67.06 70 SER A C 1
ATOM 528 O O . SER A 1 70 ? -4.316 -23.896 38.989 1.00 67.06 70 SER A O 1
ATOM 530 N N . ILE A 1 71 ? -2.577 -23.059 37.843 1.00 70.62 71 ILE A N 1
ATOM 531 C CA . ILE A 1 71 ? -3.362 -22.755 36.637 1.00 70.62 71 ILE A CA 1
ATOM 532 C C . ILE A 1 71 ? -4.178 -23.976 36.174 1.00 70.62 71 ILE A C 1
ATOM 534 O O . ILE A 1 71 ? -5.306 -23.841 35.718 1.00 70.62 71 ILE A O 1
ATOM 538 N N . PHE A 1 72 ? -3.653 -25.189 36.385 1.00 64.06 72 PHE A N 1
ATOM 539 C CA . PHE A 1 72 ? -4.366 -26.437 36.115 1.00 64.06 72 PHE A CA 1
ATOM 540 C C . PHE A 1 72 ? -5.543 -26.680 37.069 1.00 64.06 72 PHE A C 1
ATOM 542 O O . PHE A 1 72 ? -6.579 -27.168 36.639 1.00 64.06 72 PHE A O 1
ATOM 549 N N . TYR A 1 73 ? -5.416 -26.325 38.349 1.00 73.75 73 TYR A N 1
ATOM 550 C CA . TYR A 1 73 ? -6.527 -26.398 39.300 1.00 73.75 73 TYR A CA 1
ATOM 551 C C . TYR A 1 73 ? -7.604 -25.365 3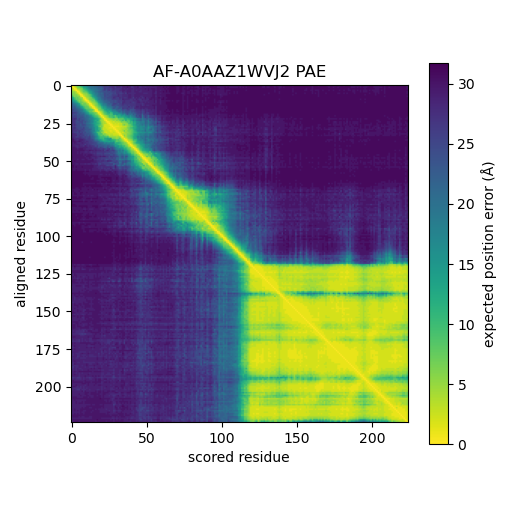8.959 1.00 73.75 73 TYR A C 1
ATOM 553 O O . TYR A 1 73 ? -8.785 -25.697 38.946 1.00 73.75 73 TYR A O 1
ATOM 561 N N . GLU A 1 74 ? -7.201 -24.135 38.636 1.00 68.62 74 GLU A N 1
ATOM 562 C CA . GLU A 1 74 ? -8.109 -23.045 38.274 1.00 68.62 74 GLU A CA 1
ATOM 563 C C . GLU A 1 74 ? -8.921 -23.380 37.014 1.00 68.62 74 GLU A C 1
ATOM 565 O O . GLU A 1 74 ? -10.140 -23.234 37.006 1.00 68.62 74 GLU A O 1
ATOM 570 N N . VAL A 1 75 ? -8.277 -23.923 35.978 1.00 66.31 75 VAL A N 1
ATOM 571 C CA . VAL A 1 75 ? -8.948 -24.331 34.732 1.00 66.31 75 VAL A CA 1
ATOM 572 C C . VAL A 1 75 ? -9.907 -25.510 34.946 1.00 66.31 75 VAL A C 1
ATOM 574 O O . VAL A 1 75 ? -10.960 -25.553 34.317 1.00 66.31 75 VAL A O 1
ATOM 577 N N . CYS A 1 76 ? -9.593 -26.436 35.857 1.00 61.03 76 CYS A N 1
ATOM 578 C CA . CYS A 1 76 ? -10.442 -27.598 36.146 1.00 61.03 76 CYS A CA 1
ATOM 579 C C . CYS A 1 76 ? -11.600 -27.311 37.118 1.00 61.03 76 CYS A C 1
ATOM 581 O O . CYS A 1 76 ? -12.474 -28.160 37.272 1.00 61.03 76 CYS A O 1
ATOM 583 N N . THR A 1 77 ? -11.605 -26.161 37.801 1.00 66.69 77 THR A N 1
ATOM 584 C CA . THR A 1 77 ? -12.616 -25.827 38.825 1.00 66.69 77 THR A CA 1
ATOM 585 C C . THR A 1 77 ? -13.457 -24.599 38.482 1.00 66.69 77 THR A C 1
ATOM 587 O O . THR A 1 77 ? -14.584 -24.485 38.963 1.00 66.69 77 THR A O 1
ATOM 590 N N . ASN A 1 78 ? -12.974 -23.705 37.615 1.00 66.38 78 ASN A N 1
ATOM 591 C CA . ASN A 1 78 ? -13.740 -22.550 37.158 1.00 66.38 78 ASN A CA 1
ATOM 592 C C . ASN A 1 78 ? -14.697 -22.929 36.020 1.00 66.38 78 ASN A C 1
ATOM 594 O O . ASN A 1 78 ? -14.269 -23.171 34.890 1.00 66.38 78 ASN A O 1
ATOM 598 N N . GLY A 1 79 ? -16.006 -22.860 36.282 1.00 62.41 79 GLY A N 1
ATOM 599 C CA . GLY A 1 79 ? -17.055 -23.146 35.289 1.00 62.41 79 GLY A CA 1
ATOM 600 C C . GLY A 1 79 ? -16.939 -22.342 33.984 1.00 62.41 79 GLY A C 1
ATOM 601 O O . GLY A 1 79 ? -17.262 -22.860 32.923 1.00 62.41 79 GLY A O 1
ATOM 602 N N . ASN A 1 80 ? -16.368 -21.131 34.034 1.00 67.50 80 ASN A N 1
ATOM 603 C CA . ASN A 1 80 ? -16.114 -20.294 32.851 1.00 67.50 80 ASN A CA 1
ATOM 604 C C . ASN A 1 80 ? -15.105 -20.892 31.853 1.00 67.50 80 ASN A C 1
ATOM 606 O O . ASN A 1 80 ? -15.145 -20.557 30.672 1.00 67.50 80 ASN A O 1
ATOM 610 N N . TYR A 1 81 ? -14.181 -21.741 32.309 1.00 59.91 81 TYR A N 1
ATOM 611 C CA . TYR A 1 81 ? -13.197 -22.385 31.433 1.00 59.91 81 TYR A CA 1
ATOM 612 C C . TYR A 1 81 ? -13.621 -23.795 31.030 1.00 59.91 81 TYR A C 1
ATOM 614 O O . TYR A 1 81 ? -13.213 -24.258 29.969 1.00 59.91 81 TYR A O 1
ATOM 622 N N . VAL A 1 82 ? -14.456 -24.452 31.838 1.00 67.06 82 VAL A N 1
ATOM 623 C CA . VAL A 1 82 ? -14.901 -25.830 31.605 1.00 67.06 82 VAL A CA 1
ATOM 624 C C . VAL A 1 82 ? -15.766 -25.940 30.349 1.00 67.06 82 VAL A C 1
ATOM 626 O O . VAL A 1 82 ? -15.523 -26.840 29.553 1.00 67.06 82 VAL A O 1
ATOM 629 N N . GLU A 1 83 ? -16.716 -25.029 30.115 1.00 65.56 83 GLU A N 1
ATOM 630 C CA . GLU A 1 83 ? -17.613 -25.118 28.948 1.00 65.56 83 GLU A CA 1
ATOM 631 C C . GLU A 1 83 ? -16.875 -24.953 27.600 1.00 65.56 83 GLU A C 1
ATOM 633 O O . GLU A 1 83 ? -16.961 -25.867 26.776 1.00 65.56 83 GLU A O 1
ATOM 638 N N . PRO A 1 84 ? -16.041 -23.912 27.373 1.00 64.69 84 PRO A N 1
ATOM 639 C CA . PRO A 1 84 ? -15.297 -23.783 26.114 1.00 64.69 84 PRO A CA 1
ATOM 640 C C . PRO A 1 84 ? -14.268 -24.899 25.884 1.00 64.69 84 PRO A C 1
ATOM 642 O O . PRO A 1 84 ? -13.965 -25.246 24.739 1.00 64.69 84 PRO A O 1
ATOM 645 N N . TRP A 1 85 ? -13.698 -25.452 26.962 1.00 69.69 85 TRP A N 1
ATOM 646 C CA . TRP A 1 85 ? -12.788 -26.597 26.883 1.00 69.69 85 TRP A CA 1
ATOM 647 C C . TRP A 1 85 ? -13.522 -27.891 26.550 1.00 69.69 85 TRP A C 1
ATOM 649 O O . TRP A 1 85 ? -13.015 -28.689 25.763 1.00 69.69 85 TRP A O 1
ATOM 659 N N . ASN A 1 86 ? -14.710 -28.095 27.115 1.00 74.31 86 ASN A N 1
ATOM 660 C CA . ASN A 1 86 ? -15.535 -29.259 26.833 1.00 74.31 86 ASN A CA 1
ATOM 661 C C . ASN A 1 86 ? -15.990 -29.257 25.366 1.00 74.31 86 ASN A C 1
ATOM 663 O O . ASN A 1 86 ? -15.882 -30.278 24.692 1.00 74.31 86 ASN A O 1
ATOM 667 N N . ASP A 1 87 ? -16.378 -28.098 24.831 1.00 74.06 87 ASP A N 1
ATOM 668 C CA . ASP A 1 87 ? -16.711 -27.941 23.411 1.00 74.06 87 ASP A CA 1
ATOM 669 C C . ASP A 1 87 ? -15.524 -28.281 22.501 1.00 74.06 87 ASP A C 1
ATOM 671 O O . ASP A 1 87 ? -15.685 -28.952 21.486 1.00 74.06 87 ASP A O 1
ATOM 675 N N . PHE A 1 88 ? -14.308 -27.866 22.874 1.00 69.69 88 PHE A N 1
ATOM 676 C CA . PHE A 1 88 ? -13.095 -28.193 22.122 1.00 69.69 88 PHE A CA 1
ATOM 677 C C . PHE A 1 88 ? -12.754 -29.691 22.157 1.00 69.69 88 PHE A C 1
ATOM 679 O O . PHE A 1 88 ? -12.398 -30.261 21.123 1.00 69.69 88 PHE A O 1
ATOM 686 N N . MET A 1 89 ? -12.867 -30.324 23.329 1.00 70.69 89 MET A N 1
ATOM 687 C CA . MET A 1 89 ? -12.590 -31.754 23.510 1.00 70.69 89 MET A CA 1
ATOM 688 C C . MET A 1 89 ? -13.617 -32.644 22.800 1.00 70.69 89 MET A C 1
ATOM 690 O O . MET A 1 89 ? -13.277 -33.759 22.412 1.00 70.69 89 MET A O 1
ATOM 694 N N . ASN A 1 90 ? -14.838 -32.143 22.595 1.00 74.62 90 ASN A N 1
ATOM 695 C CA . ASN A 1 90 ? -15.911 -32.849 21.896 1.00 74.62 90 ASN A CA 1
ATOM 696 C C . ASN A 1 90 ? -15.968 -32.552 20.381 1.00 74.62 90 ASN A C 1
ATOM 698 O O . ASN A 1 90 ? -16.771 -33.163 19.676 1.00 74.62 90 ASN A O 1
ATOM 702 N N . CYS A 1 91 ? -15.124 -31.656 19.852 1.00 62.34 91 CYS A N 1
ATOM 703 C CA . CYS A 1 91 ? -14.991 -31.451 18.407 1.00 62.34 91 CYS A CA 1
ATOM 704 C C . CYS A 1 91 ? -14.287 -32.636 17.727 1.00 62.34 91 CYS A C 1
ATOM 706 O O . CYS A 1 91 ? -13.333 -33.206 18.256 1.00 62.34 91 CYS A O 1
ATOM 708 N N . SER A 1 92 ? -14.701 -32.951 16.498 1.00 65.25 92 SER A N 1
ATOM 709 C CA . SER A 1 92 ? -14.000 -33.932 15.662 1.00 65.25 92 SER A CA 1
ATOM 710 C C . SER A 1 92 ? -12.616 -33.413 15.229 1.00 65.25 92 SER A C 1
ATOM 712 O O . SER A 1 92 ? -12.406 -32.206 15.089 1.00 65.25 92 SER A O 1
ATOM 714 N N . GLY A 1 93 ? -11.651 -34.314 15.007 1.00 59.50 93 GLY A N 1
ATOM 715 C CA . GLY A 1 93 ? -10.271 -33.944 14.646 1.00 59.50 93 GLY A CA 1
ATOM 716 C C . GLY A 1 93 ? -10.162 -33.089 13.374 1.00 59.50 93 GLY A C 1
ATOM 717 O O . GLY A 1 93 ? -9.337 -32.181 13.313 1.00 59.50 93 GLY A O 1
ATOM 718 N N . GLU A 1 94 ? -11.059 -33.297 12.405 1.00 56.97 94 GLU A N 1
ATOM 719 C CA . GLU A 1 94 ? -11.139 -32.519 11.155 1.00 56.97 94 GLU A CA 1
ATOM 720 C C . GLU A 1 94 ? -11.563 -31.052 11.390 1.00 56.97 94 GLU A C 1
ATOM 722 O O . GLU A 1 94 ? -11.262 -30.158 10.598 1.00 56.97 94 GLU A O 1
ATOM 727 N N . GLU A 1 95 ? -12.228 -30.773 12.513 1.00 55.00 95 GLU A N 1
ATOM 728 C CA . GLU A 1 95 ? -12.675 -29.441 12.926 1.00 55.00 95 GLU A CA 1
ATOM 729 C C . GLU A 1 95 ? -11.629 -28.690 13.764 1.00 55.00 95 GLU A C 1
ATOM 731 O O . GLU A 1 95 ? -11.647 -27.458 13.819 1.00 55.00 95 GLU A O 1
ATOM 736 N N . GLN A 1 96 ? -10.688 -29.413 14.382 1.00 55.28 96 GLN A N 1
ATOM 737 C CA . GLN A 1 96 ? -9.547 -28.825 15.092 1.00 55.28 96 GLN A CA 1
ATOM 738 C C . GLN A 1 96 ? -8.470 -28.295 14.130 1.00 55.28 96 GLN A C 1
ATOM 740 O O . GLN A 1 96 ? -7.754 -27.355 14.476 1.00 55.28 96 GLN A O 1
ATOM 745 N N . GLU A 1 97 ? -8.379 -28.853 12.918 1.00 53.19 97 GLU A N 1
ATOM 746 C CA . GLU A 1 97 ? -7.408 -28.444 11.892 1.00 53.19 97 GLU A CA 1
ATOM 747 C C . GLU A 1 97 ? -7.867 -27.220 11.075 1.00 53.19 97 GLU A C 1
ATOM 749 O O . GLU A 1 97 ? -7.064 -26.553 10.415 1.00 53.19 97 GLU A O 1
ATOM 754 N N . ARG A 1 98 ? -9.147 -26.831 11.179 1.00 55.91 98 ARG A N 1
ATOM 755 C CA . ARG A 1 98 ? -9.619 -25.546 10.648 1.00 55.91 98 ARG A CA 1
ATOM 756 C C . ARG A 1 98 ? -9.107 -24.402 11.533 1.00 55.91 98 ARG A C 1
ATOM 758 O O . ARG A 1 98 ? -9.355 -24.405 12.739 1.00 55.91 98 ARG A O 1
ATOM 765 N N . PRO A 1 99 ? -8.442 -23.372 10.973 1.00 45.69 99 PRO A N 1
ATOM 766 C CA . PRO A 1 99 ? -7.975 -22.235 11.756 1.00 45.69 99 PRO A CA 1
ATOM 767 C C . PRO A 1 99 ? -9.173 -21.523 12.392 1.00 45.69 99 PRO A C 1
ATOM 769 O O . PRO A 1 99 ? -9.925 -20.815 11.719 1.00 45.69 99 PRO A O 1
ATOM 772 N N . ARG A 1 100 ? -9.355 -21.715 13.705 1.00 50.97 100 ARG A N 1
ATOM 773 C CA . ARG A 1 100 ? -10.378 -21.028 14.499 1.00 50.97 100 ARG A CA 1
ATOM 774 C C . ARG A 1 100 ? -10.118 -19.524 14.442 1.00 50.97 100 ARG A C 1
ATOM 776 O O . ARG A 1 100 ? -9.279 -18.996 15.173 1.00 50.97 100 ARG A O 1
ATOM 783 N N . ARG A 1 101 ? -10.849 -18.820 13.572 1.00 47.34 101 ARG A N 1
ATOM 784 C CA . ARG A 1 101 ? -11.007 -17.364 13.642 1.00 47.34 101 ARG A CA 1
ATOM 785 C C . ARG A 1 101 ? -11.692 -17.064 14.972 1.00 47.34 101 ARG A C 1
ATOM 787 O O . ARG A 1 101 ? -12.895 -17.252 15.111 1.00 47.34 101 ARG A O 1
ATOM 794 N N . LYS A 1 102 ? -10.908 -16.676 15.975 1.00 44.88 102 LYS A N 1
ATOM 795 C CA . LYS A 1 102 ? -11.427 -16.254 17.276 1.00 44.88 102 LYS A CA 1
ATOM 796 C C . LYS A 1 102 ? -12.255 -14.988 17.059 1.00 44.88 102 LYS A C 1
ATOM 798 O O . LYS A 1 102 ? -11.695 -13.946 16.740 1.00 44.88 102 LYS A O 1
ATOM 803 N N . THR A 1 103 ? -13.570 -15.075 17.214 1.00 35.38 103 THR A N 1
ATOM 804 C CA . THR A 1 103 ? -14.427 -13.901 17.396 1.00 35.38 103 THR A CA 1
ATOM 805 C C . THR A 1 103 ? -14.316 -13.455 18.854 1.00 35.38 103 THR A C 1
ATOM 807 O O . THR A 1 103 ? -14.641 -14.255 19.734 1.00 35.38 103 THR A O 1
ATOM 810 N N . PRO A 1 104 ? -13.875 -12.227 19.165 1.00 43.38 104 PRO A N 1
ATOM 811 C CA . PRO A 1 104 ? -14.017 -11.701 20.511 1.00 43.38 104 PRO A CA 1
ATOM 812 C C . PRO A 1 104 ? -15.447 -11.180 20.702 1.00 43.38 104 PRO A C 1
ATOM 814 O O . PRO A 1 104 ? -15.898 -10.262 20.016 1.00 43.38 104 PRO A O 1
ATOM 817 N N . THR A 1 105 ? -16.169 -11.786 21.640 1.00 39.16 105 THR A N 1
ATOM 818 C CA . THR A 1 105 ? -17.461 -11.311 22.136 1.00 39.16 105 THR A CA 1
ATOM 819 C C . THR A 1 105 ? -17.277 -10.152 23.122 1.00 39.16 105 THR A C 1
ATOM 821 O O . THR A 1 105 ? -16.679 -10.311 24.179 1.00 39.16 105 THR A O 1
ATOM 824 N N . SER A 1 106 ? -17.875 -9.017 22.748 1.00 37.72 106 SER A N 1
ATOM 825 C CA . SER A 1 106 ? -18.523 -7.967 23.556 1.00 37.72 106 SER A CA 1
ATOM 826 C C . SER A 1 106 ? -17.765 -7.098 24.583 1.00 37.72 106 SER A C 1
ATOM 828 O O . SER A 1 106 ? -17.219 -7.576 25.572 1.00 37.72 106 SER A O 1
ATOM 830 N N . SER A 1 107 ? -18.033 -5.789 24.419 1.00 35.25 107 SER A N 1
ATOM 831 C CA . SER A 1 107 ? -18.086 -4.650 25.369 1.00 35.25 107 SER A CA 1
ATOM 832 C C . SER A 1 107 ? -16.933 -3.646 25.196 1.00 35.25 107 SER A C 1
ATOM 834 O O . SER A 1 107 ? -15.781 -3.934 25.471 1.00 35.25 107 SER A O 1
ATOM 836 N N . SER A 1 108 ? -17.149 -2.432 24.674 1.00 38.75 108 SER A N 1
ATOM 837 C CA . SER A 1 108 ? -17.843 -1.324 25.349 1.00 38.75 108 SER A CA 1
ATOM 838 C C . SER A 1 108 ? -18.100 -0.150 24.383 1.00 38.75 108 SER A C 1
ATOM 840 O O . SER A 1 108 ? -17.367 0.054 23.423 1.00 38.75 108 SER A O 1
ATOM 842 N N . LYS A 1 109 ? -19.152 0.625 24.666 1.00 46.84 109 LYS A N 1
ATOM 843 C CA . LYS A 1 109 ? -19.683 1.772 23.906 1.00 46.84 109 LYS A CA 1
ATOM 844 C C . LYS A 1 109 ? -18.698 2.948 23.760 1.00 46.84 109 LYS A C 1
ATOM 846 O O . LYS A 1 109 ? -18.363 3.551 24.772 1.00 46.84 109 LYS A O 1
ATOM 851 N N . THR A 1 110 ? -18.480 3.404 22.523 1.00 38.09 110 THR A N 1
ATOM 852 C CA . THR A 1 110 ? -18.290 4.832 22.193 1.00 38.09 110 THR A CA 1
ATOM 853 C C . THR A 1 110 ? -19.001 5.124 20.871 1.00 38.09 110 THR A C 1
ATOM 855 O O . THR A 1 110 ? -18.855 4.391 19.898 1.00 38.09 110 THR A O 1
ATOM 858 N N . ARG A 1 111 ? -19.859 6.147 20.864 1.00 41.19 111 ARG A N 1
ATOM 859 C CA . ARG A 1 111 ? -20.658 6.574 19.708 1.00 41.19 111 ARG A CA 1
ATOM 860 C C . ARG A 1 111 ? -19.777 7.370 18.738 1.00 41.19 111 ARG A C 1
ATOM 862 O O . ARG A 1 111 ? -19.128 8.310 19.181 1.00 41.19 111 ARG A O 1
ATOM 869 N N . GLY A 1 112 ? -19.853 7.056 17.444 1.00 41.91 112 GLY A N 1
ATOM 870 C CA . GLY A 1 112 ? -19.350 7.902 16.353 1.00 41.91 112 GLY A CA 1
ATOM 871 C C . GLY A 1 112 ? -18.353 7.189 15.440 1.00 41.91 112 GLY A C 1
ATOM 872 O O . GLY A 1 112 ? -17.226 6.948 15.844 1.00 41.91 112 GLY A O 1
ATOM 873 N N . MET A 1 113 ? -18.787 6.922 14.203 1.00 41.47 113 MET A N 1
ATOM 874 C CA . MET A 1 113 ? -18.100 6.197 13.123 1.00 41.47 113 MET A CA 1
ATOM 875 C C . MET A 1 113 ? -18.129 4.669 13.276 1.00 41.47 113 MET A C 1
ATOM 877 O O . MET A 1 113 ? -17.512 4.088 14.163 1.00 41.47 113 MET A O 1
ATOM 881 N N . VAL A 1 114 ? -18.885 4.005 12.397 1.00 41.88 114 VAL A N 1
ATOM 882 C CA . VAL A 1 114 ? -18.920 2.541 12.274 1.00 41.88 114 VAL A CA 1
ATOM 883 C C . VAL A 1 114 ? -17.580 2.092 11.692 1.00 41.88 114 VAL A C 1
ATOM 885 O O . VAL A 1 114 ? -17.441 1.867 10.496 1.00 41.88 114 VAL A O 1
ATOM 888 N N . ILE A 1 115 ? -16.557 2.016 12.539 1.00 46.12 115 ILE A N 1
ATOM 889 C CA . ILE A 1 115 ? -15.307 1.341 12.213 1.00 46.12 115 ILE A CA 1
ATOM 890 C C . ILE A 1 115 ? -15.624 -0.146 12.333 1.00 46.12 115 ILE A C 1
ATOM 892 O O . ILE A 1 115 ? -15.848 -0.656 13.432 1.00 46.12 115 ILE A O 1
ATOM 896 N N . ASN A 1 116 ? -15.714 -0.836 11.196 1.00 49.66 116 ASN A N 1
ATOM 897 C CA . ASN A 1 116 ? -15.794 -2.291 11.180 1.00 49.66 116 ASN A CA 1
ATOM 898 C C . ASN A 1 116 ? -14.631 -2.831 12.052 1.00 49.66 116 ASN A C 1
ATOM 900 O O . ASN A 1 116 ? -13.484 -2.449 11.801 1.00 49.66 116 ASN A O 1
ATOM 904 N N . PRO A 1 117 ? -14.890 -3.681 13.070 1.00 47.28 117 PRO A N 1
ATOM 905 C CA . PRO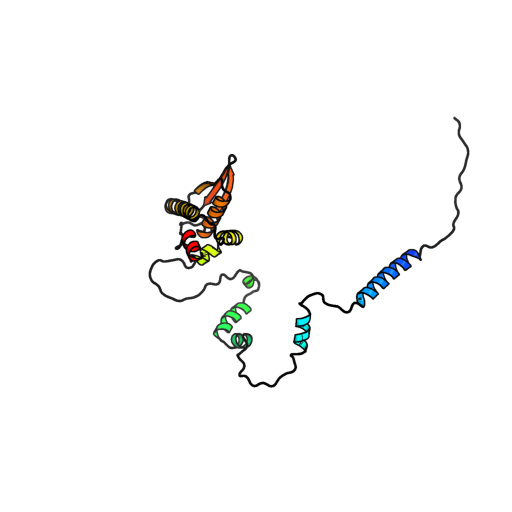 A 1 117 ? -13.883 -4.175 14.018 1.00 47.28 117 PRO A CA 1
ATOM 906 C C . PRO A 1 117 ? -12.651 -4.832 13.379 1.00 47.28 117 PRO A C 1
ATOM 908 O O . PRO A 1 117 ? -11.672 -5.091 14.065 1.00 47.28 117 PRO A O 1
ATOM 911 N N . ALA A 1 118 ? -12.692 -5.108 12.074 1.00 49.41 118 ALA A N 1
ATOM 912 C CA . ALA A 1 118 ? -11.568 -5.596 11.294 1.00 49.41 118 ALA A CA 1
ATOM 913 C C . ALA A 1 118 ? -10.503 -4.533 10.932 1.00 49.41 118 ALA A C 1
ATOM 915 O O . ALA A 1 118 ? -9.462 -4.928 10.414 1.00 49.41 118 ALA A O 1
ATOM 916 N N . PHE A 1 119 ? -10.717 -3.226 11.157 1.00 63.28 119 PHE A N 1
ATOM 917 C CA . PHE A 1 119 ? -9.856 -2.136 10.646 1.00 63.28 119 PHE A CA 1
ATOM 918 C C . PHE A 1 119 ? -9.265 -1.222 11.731 1.00 63.28 119 PHE A C 1
ATOM 920 O O . PHE A 1 119 ? -9.171 -0.005 11.549 1.00 63.28 119 PHE A O 1
ATOM 927 N N . THR A 1 120 ? -8.842 -1.771 12.872 1.00 84.38 120 THR A N 1
ATOM 928 C CA . THR A 1 120 ? -7.974 -0.978 13.756 1.00 84.38 120 THR A CA 1
ATOM 929 C C . THR A 1 120 ? -6.632 -0.725 13.058 1.00 84.38 120 THR A C 1
ATOM 931 O O . THR A 1 120 ? -6.148 -1.577 12.311 1.00 84.38 120 THR A O 1
ATOM 934 N N . ALA A 1 121 ? -6.000 0.429 13.298 1.00 87.06 121 ALA A N 1
ATOM 935 C CA . ALA A 1 121 ? -4.697 0.754 12.700 1.00 87.06 121 ALA A CA 1
ATOM 936 C C . ALA A 1 121 ? -3.642 -0.324 13.004 1.00 87.06 121 ALA A C 1
ATOM 938 O O . ALA A 1 121 ? -2.836 -0.699 12.154 1.00 87.06 121 ALA A O 1
ATOM 939 N N . GLN A 1 122 ? -3.717 -0.891 14.212 1.00 89.12 122 GLN A N 1
ATOM 940 C CA . GLN A 1 122 ? -2.894 -2.012 14.640 1.00 89.12 122 GLN A CA 1
ATOM 941 C C . GLN A 1 122 ? -3.124 -3.255 13.773 1.00 89.12 122 GLN A C 1
ATOM 943 O O . GLN A 1 122 ? -2.150 -3.865 13.333 1.00 89.12 122 GLN A O 1
ATOM 948 N N . ASP A 1 123 ? -4.376 -3.636 13.514 1.00 90.00 123 ASP A N 1
ATOM 949 C CA . ASP A 1 123 ? -4.693 -4.806 12.690 1.00 90.00 123 ASP A CA 1
ATOM 950 C C . ASP A 1 123 ? -4.257 -4.597 11.239 1.00 90.00 123 ASP A C 1
ATOM 952 O O . ASP A 1 123 ? -3.627 -5.483 10.659 1.00 90.00 123 ASP A O 1
ATOM 956 N N . CYS A 1 124 ? -4.500 -3.408 10.677 1.00 92.06 124 CYS A N 1
ATOM 957 C CA . CYS A 1 124 ? -4.008 -3.027 9.353 1.00 92.06 124 CYS A CA 1
ATOM 958 C C . CYS A 1 124 ? -2.477 -3.118 9.287 1.00 92.06 124 CYS A C 1
ATOM 960 O O . CYS A 1 124 ? -1.924 -3.706 8.356 1.00 92.06 124 CYS A O 1
ATOM 962 N N . PHE A 1 125 ? -1.772 -2.640 10.317 1.00 93.12 125 PHE A N 1
ATOM 963 C CA . PHE A 1 125 ? -0.319 -2.760 10.386 1.00 93.12 125 PHE A CA 1
ATOM 964 C C . PHE A 1 125 ? 0.133 -4.220 10.474 1.00 93.12 125 PHE A C 1
ATOM 966 O O . PHE A 1 125 ? 1.119 -4.585 9.843 1.00 93.12 125 PHE A O 1
ATOM 973 N N . GLN A 1 126 ? -0.581 -5.088 11.200 1.00 91.81 126 GLN A N 1
ATOM 974 C CA . GLN A 1 126 ? -0.266 -6.522 11.270 1.00 91.81 126 GLN A CA 1
ATOM 975 C C . GLN A 1 126 ? -0.529 -7.284 9.961 1.00 91.81 126 GLN A C 1
ATOM 977 O O . GLN A 1 126 ? 0.035 -8.370 9.797 1.00 91.81 126 GLN A O 1
ATOM 982 N N . ARG A 1 127 ? -1.317 -6.742 9.022 1.00 91.31 127 ARG A N 1
ATOM 983 C CA . ARG A 1 127 ? -1.479 -7.320 7.672 1.00 91.31 127 ARG A CA 1
ATOM 984 C C . ARG A 1 127 ? -0.242 -7.135 6.804 1.00 91.31 127 ARG A C 1
ATOM 986 O O . ARG A 1 127 ? 0.049 -8.001 5.988 1.00 91.31 127 ARG A O 1
ATOM 993 N N . ILE A 1 128 ? 0.495 -6.042 7.004 1.00 93.69 128 ILE A N 1
ATOM 994 C CA . ILE A 1 128 ? 1.728 -5.767 6.264 1.00 93.69 128 ILE A CA 1
ATOM 995 C C . ILE A 1 128 ? 2.731 -6.895 6.508 1.00 93.69 128 ILE A C 1
ATOM 997 O O . ILE A 1 128 ? 2.955 -7.272 7.650 1.00 93.69 128 ILE A O 1
ATOM 1001 N N . ASP A 1 129 ? 3.413 -7.388 5.485 1.00 93.25 129 ASP A N 1
ATOM 1002 C CA . ASP A 1 129 ? 4.395 -8.455 5.596 1.00 93.25 129 ASP A CA 1
ATOM 1003 C C . ASP A 1 129 ? 5.441 -8.169 6.672 1.00 93.25 129 ASP A C 1
ATOM 1005 O O . ASP A 1 129 ? 5.982 -7.066 6.797 1.00 93.25 129 ASP A O 1
ATOM 1009 N N . ARG A 1 130 ? 5.826 -9.215 7.412 1.00 92.31 130 ARG A N 1
ATOM 1010 C CA . ARG A 1 130 ? 6.810 -9.120 8.503 1.00 92.31 130 ARG A CA 1
ATOM 1011 C C . ARG A 1 130 ? 8.095 -8.391 8.086 1.00 92.31 130 ARG A C 1
ATOM 1013 O O . ARG A 1 130 ? 8.663 -7.649 8.886 1.00 92.31 130 ARG A O 1
ATOM 1020 N N . ARG A 1 131 ? 8.558 -8.607 6.848 1.00 90.00 131 ARG A N 1
ATOM 1021 C CA . ARG A 1 131 ? 9.759 -7.959 6.292 1.00 90.00 131 ARG A CA 1
ATOM 1022 C C . ARG A 1 131 ? 9.542 -6.467 6.042 1.00 90.00 131 ARG A C 1
ATOM 1024 O O . ARG A 1 131 ? 10.420 -5.678 6.373 1.00 90.00 131 ARG A O 1
ATOM 1031 N N . LEU A 1 132 ? 8.382 -6.089 5.509 1.00 91.50 132 LEU A N 1
ATOM 1032 C CA . LEU A 1 132 ? 8.018 -4.694 5.268 1.00 91.50 132 LEU A CA 1
ATOM 1033 C C . LEU A 1 132 ? 7.857 -3.944 6.593 1.00 91.50 132 LEU A C 1
ATOM 1035 O O . LEU A 1 132 ? 8.482 -2.903 6.767 1.00 91.50 132 LEU A O 1
ATOM 1039 N N . ARG A 1 133 ? 7.174 -4.530 7.587 1.00 94.19 133 ARG A N 1
ATOM 1040 C CA . ARG A 1 133 ? 7.077 -3.955 8.945 1.00 94.19 133 ARG A CA 1
ATOM 1041 C C . ARG A 1 133 ? 8.439 -3.695 9.583 1.00 94.19 133 ARG A C 1
ATOM 1043 O O . ARG A 1 133 ? 8.620 -2.691 10.262 1.00 94.19 133 ARG A O 1
ATOM 1050 N N . ALA A 1 134 ? 9.404 -4.595 9.389 1.00 91.00 134 ALA A N 1
ATOM 1051 C CA . ALA A 1 134 ? 10.755 -4.414 9.917 1.00 91.00 134 ALA A CA 1
ATOM 1052 C C . ALA A 1 134 ? 11.491 -3.237 9.252 1.00 91.00 134 ALA A C 1
ATOM 1054 O O . ALA A 1 134 ? 12.267 -2.553 9.916 1.00 91.00 134 ALA A O 1
ATOM 1055 N N . THR A 1 135 ? 11.239 -2.987 7.965 1.00 90.31 135 THR A N 1
ATOM 1056 C CA . THR A 1 135 ? 11.733 -1.797 7.258 1.00 90.31 135 THR A CA 1
ATOM 1057 C C . THR A 1 135 ? 11.031 -0.533 7.747 1.00 90.31 135 THR A C 1
ATOM 1059 O O . THR A 1 135 ? 11.708 0.452 8.027 1.00 90.31 135 THR A O 1
ATOM 1062 N N . LEU A 1 136 ? 9.708 -0.587 7.929 1.00 90.44 136 LEU A N 1
ATOM 1063 C CA . LEU A 1 136 ? 8.888 0.543 8.377 1.00 90.44 136 LEU A CA 1
ATOM 1064 C C . LEU A 1 136 ? 9.156 0.990 9.826 1.00 90.44 136 LEU A C 1
ATOM 1066 O O . LEU A 1 136 ? 8.777 2.077 10.232 1.00 90.44 136 LEU A O 1
ATOM 1070 N N . ARG A 1 137 ? 9.819 0.164 10.634 1.00 88.25 137 ARG A N 1
ATOM 1071 C CA . ARG A 1 137 ? 10.216 0.535 12.003 1.00 88.25 137 ARG A CA 1
ATOM 1072 C C . ARG A 1 137 ? 11.572 1.237 12.074 1.00 88.25 137 ARG A C 1
ATOM 1074 O O . ARG A 1 137 ? 12.057 1.533 13.163 1.00 88.25 137 ARG A O 1
ATOM 1081 N N . ARG A 1 138 ? 12.240 1.447 10.939 1.00 84.06 138 ARG A N 1
ATOM 1082 C CA . ARG A 1 138 ? 13.533 2.138 10.896 1.00 84.06 138 ARG A CA 1
ATOM 1083 C C . ARG A 1 138 ? 13.296 3.646 10.888 1.00 84.06 138 ARG A C 1
ATOM 1085 O O . ARG A 1 138 ? 12.453 4.125 10.146 1.00 84.06 138 ARG A O 1
ATOM 1092 N N . LYS A 1 139 ? 14.103 4.399 11.641 1.00 67.19 139 LYS A N 1
ATOM 1093 C CA . LYS A 1 139 ? 13.962 5.858 11.834 1.00 67.19 139 LYS A CA 1
ATOM 1094 C C . LYS A 1 139 ? 14.185 6.738 10.584 1.00 67.19 139 LYS A C 1
ATOM 1096 O O . LYS A 1 139 ? 14.238 7.950 10.718 1.00 67.19 139 LYS A O 1
ATOM 1101 N N . GLN A 1 140 ? 14.370 6.168 9.393 1.00 81.19 140 GLN A N 1
ATOM 1102 C CA . GLN A 1 140 ? 14.723 6.915 8.173 1.00 81.19 140 GLN A CA 1
ATOM 1103 C C . GLN A 1 140 ? 13.705 6.706 7.051 1.00 81.19 140 GLN A C 1
ATOM 1105 O O . GLN A 1 140 ? 14.070 6.391 5.920 1.00 81.19 140 GLN A O 1
ATOM 1110 N N . ILE A 1 141 ? 12.419 6.821 7.371 1.00 87.69 141 ILE A N 1
ATOM 1111 C CA . ILE A 1 141 ? 11.368 6.754 6.355 1.00 87.69 141 ILE A CA 1
ATOM 1112 C C . ILE A 1 141 ? 11.065 8.179 5.906 1.00 87.69 141 ILE A C 1
ATOM 1114 O O . ILE A 1 141 ? 10.775 9.019 6.757 1.00 87.69 141 ILE A O 1
ATOM 1118 N N . PRO A 1 142 ? 11.139 8.472 4.599 1.00 90.62 142 PRO A N 1
ATOM 1119 C CA . PRO A 1 142 ? 10.712 9.755 4.070 1.00 90.62 142 PRO A CA 1
ATOM 1120 C C . PRO A 1 142 ? 9.187 9.844 4.184 1.00 90.62 142 PRO A C 1
ATOM 1122 O O . PRO A 1 142 ? 8.467 9.350 3.317 1.00 90.62 142 PRO A O 1
ATOM 1125 N N . MET A 1 143 ? 8.704 10.440 5.279 1.00 92.31 143 MET A N 1
ATOM 1126 C CA . MET A 1 143 ? 7.272 10.487 5.591 1.00 92.31 143 MET A CA 1
ATOM 1127 C C . MET A 1 143 ? 6.468 11.161 4.476 1.00 92.31 143 MET A C 1
ATOM 1129 O O . MET A 1 143 ? 5.481 10.597 4.023 1.00 92.31 143 MET A O 1
ATOM 1133 N N . GLY A 1 144 ? 6.976 12.261 3.911 1.00 92.94 144 GLY A N 1
ATOM 1134 C CA . GLY A 1 144 ? 6.307 12.945 2.800 1.00 92.94 144 GLY A CA 1
ATOM 1135 C C . GLY A 1 144 ? 6.119 12.072 1.551 1.00 92.94 144 GLY A C 1
ATOM 1136 O O . GLY A 1 144 ? 5.111 12.184 0.865 1.00 92.94 144 GLY A O 1
ATOM 1137 N N . THR A 1 145 ? 7.039 11.144 1.257 1.00 92.69 145 THR A N 1
ATOM 1138 C CA . THR A 1 145 ? 6.838 10.188 0.152 1.00 92.69 145 THR A CA 1
ATOM 1139 C C . THR A 1 145 ? 5.723 9.197 0.474 1.00 92.69 145 THR A C 1
ATOM 1141 O O . THR A 1 145 ? 4.964 8.816 -0.414 1.00 92.69 145 THR A O 1
ATOM 1144 N N . LEU A 1 146 ? 5.630 8.766 1.733 1.00 93.81 146 LEU A N 1
ATOM 1145 C CA . LEU A 1 146 ? 4.595 7.845 2.185 1.00 93.81 146 LEU A CA 1
ATOM 1146 C C . LEU A 1 146 ? 3.207 8.502 2.111 1.00 93.81 146 LEU A C 1
ATOM 1148 O O . LEU A 1 146 ? 2.305 7.914 1.526 1.00 93.81 146 LEU A O 1
ATOM 1152 N N . GLU A 1 147 ? 3.072 9.731 2.613 1.00 95.75 147 GLU A N 1
ATOM 1153 C CA . GLU A 1 147 ? 1.830 10.521 2.591 1.00 95.75 147 GLU A CA 1
ATOM 1154 C C . GLU A 1 147 ? 1.309 10.732 1.168 1.00 95.75 147 GLU A C 1
ATOM 1156 O O . GLU A 1 147 ? 0.159 10.413 0.875 1.00 95.75 147 GLU A O 1
ATOM 1161 N N . VAL A 1 148 ? 2.175 11.171 0.247 1.00 96.25 148 VAL A N 1
ATOM 1162 C CA . VAL A 1 148 ? 1.791 11.391 -1.157 1.00 96.25 148 VAL A CA 1
ATOM 1163 C C . VAL A 1 148 ? 1.293 10.099 -1.810 1.00 96.25 148 VAL A C 1
ATOM 1165 O O . VAL A 1 148 ? 0.317 10.109 -2.560 1.00 96.25 148 VAL A O 1
ATOM 1168 N N . LEU A 1 149 ? 1.938 8.960 -1.537 1.00 95.75 149 LEU A N 1
ATOM 1169 C CA . LEU A 1 149 ? 1.483 7.669 -2.058 1.00 95.75 149 LEU A CA 1
ATOM 1170 C C . LEU A 1 149 ? 0.117 7.264 -1.480 1.00 95.75 149 LEU A C 1
ATOM 1172 O O . LEU A 1 149 ? -0.716 6.740 -2.219 1.00 95.75 149 LEU A O 1
ATOM 1176 N N . GLU A 1 150 ? -0.127 7.513 -0.193 1.00 96.12 150 GLU A N 1
ATOM 1177 C CA . GLU A 1 150 ? -1.424 7.256 0.440 1.00 96.12 150 GLU A CA 1
ATOM 1178 C C . GLU A 1 150 ? -2.533 8.130 -0.153 1.00 96.12 150 GLU A C 1
ATOM 1180 O O . GLU A 1 150 ? -3.587 7.612 -0.523 1.00 96.12 150 GLU A O 1
ATOM 1185 N N . GLU A 1 151 ? -2.293 9.433 -0.304 1.00 96.50 151 GLU A N 1
ATOM 1186 C CA . GLU A 1 151 ? -3.248 10.375 -0.898 1.00 96.50 151 GLU A CA 1
ATOM 1187 C C . GLU A 1 151 ? -3.612 10.003 -2.340 1.00 96.50 151 GLU A C 1
ATOM 1189 O O . GLU A 1 151 ? -4.782 10.077 -2.730 1.00 96.50 151 GLU A O 1
ATOM 1194 N N . ASN A 1 152 ? -2.640 9.530 -3.125 1.00 96.38 152 ASN A N 1
ATOM 1195 C CA . ASN A 1 152 ? -2.885 9.041 -4.481 1.00 96.38 152 ASN A CA 1
ATOM 1196 C C . ASN A 1 152 ? -3.848 7.845 -4.490 1.00 96.38 152 ASN A C 1
ATOM 1198 O O . ASN A 1 152 ? -4.754 7.792 -5.320 1.00 96.38 152 ASN A O 1
ATOM 1202 N N . PHE A 1 153 ? -3.708 6.902 -3.554 1.00 95.19 153 PHE A N 1
ATOM 1203 C CA . PHE A 1 153 ? -4.641 5.777 -3.461 1.00 95.19 153 PHE A CA 1
ATOM 1204 C C . PHE A 1 153 ? -6.012 6.186 -2.951 1.00 95.19 153 PHE A C 1
ATOM 1206 O O . PHE A 1 153 ? -7.017 5.748 -3.511 1.00 95.19 153 PHE A O 1
ATOM 1213 N N . LEU A 1 154 ? -6.066 7.040 -1.928 1.00 95.25 154 LEU A N 1
ATOM 1214 C CA . LEU A 1 154 ? -7.329 7.550 -1.408 1.00 95.25 154 LEU A CA 1
ATOM 1215 C C . LEU A 1 154 ? -8.104 8.283 -2.501 1.00 95.25 154 LEU A C 1
ATOM 1217 O O . LEU A 1 154 ? -9.275 7.990 -2.714 1.00 95.25 154 LEU A O 1
ATOM 1221 N N . SER A 1 155 ? -7.471 9.211 -3.215 1.00 96.12 155 SER A N 1
ATOM 1222 C CA . SER A 1 155 ? -8.126 9.964 -4.289 1.00 96.12 155 SER A CA 1
ATOM 1223 C C . SER A 1 155 ? -8.578 9.059 -5.440 1.00 96.12 155 SER A C 1
ATOM 1225 O O . SER A 1 155 ? -9.719 9.171 -5.890 1.00 96.12 155 SER A O 1
ATOM 1227 N N . PHE A 1 156 ? -7.730 8.122 -5.874 1.00 97.06 156 PHE A N 1
ATOM 1228 C CA . PHE A 1 156 ? -8.034 7.223 -6.984 1.00 97.06 156 PHE A CA 1
ATOM 1229 C C . PHE A 1 156 ? -9.165 6.236 -6.662 1.00 97.06 156 PHE A C 1
ATOM 1231 O O . PHE A 1 156 ? -10.160 6.188 -7.385 1.00 97.06 156 PHE A O 1
ATOM 1238 N N . PHE A 1 157 ? -9.056 5.474 -5.570 1.00 95.62 157 PHE A N 1
ATOM 1239 C CA . PHE A 1 157 ? -10.025 4.420 -5.257 1.00 95.62 157 PHE A CA 1
ATOM 1240 C C . PHE A 1 157 ? -11.329 4.950 -4.652 1.00 95.62 157 PHE A C 1
ATOM 1242 O O . PHE A 1 157 ? -12.355 4.292 -4.807 1.00 95.62 157 PHE A O 1
ATOM 1249 N N . ASN A 1 158 ? -11.343 6.145 -4.045 1.00 93.44 158 ASN A N 1
ATOM 1250 C CA . ASN A 1 158 ? -12.612 6.800 -3.698 1.00 93.44 158 ASN A CA 1
ATOM 1251 C C . ASN A 1 158 ? -13.392 7.230 -4.949 1.00 93.44 158 ASN A C 1
ATOM 1253 O O . ASN A 1 158 ? -14.619 7.203 -4.938 1.00 93.44 158 ASN A O 1
ATOM 1257 N N . ALA A 1 159 ? -12.704 7.632 -6.024 1.00 94.62 159 ALA A N 1
ATOM 1258 C CA . ALA A 1 159 ? -13.358 8.008 -7.274 1.00 94.62 159 ALA A CA 1
ATOM 1259 C C . ALA A 1 159 ? -13.758 6.781 -8.108 1.00 94.62 159 ALA A C 1
ATOM 1261 O O . ALA A 1 159 ? -14.844 6.757 -8.687 1.00 94.62 159 ALA A O 1
ATOM 1262 N N . GLN A 1 160 ? -12.880 5.777 -8.192 1.00 94.12 160 GLN A N 1
ATOM 1263 C CA . GLN A 1 160 ? -13.067 4.566 -8.992 1.00 94.12 160 GLN A CA 1
ATOM 1264 C C . GLN A 1 160 ? -12.597 3.312 -8.226 1.00 94.12 160 GLN A C 1
ATOM 1266 O O . GLN A 1 160 ? -11.471 2.851 -8.428 1.00 94.12 160 GLN A O 1
ATOM 1271 N N . PRO A 1 161 ? -13.462 2.698 -7.396 1.00 92.94 161 PRO A N 1
ATOM 1272 C CA . PRO A 1 161 ? -13.090 1.551 -6.564 1.00 92.94 161 PRO A CA 1
ATOM 1273 C C . PRO A 1 161 ? -12.622 0.320 -7.346 1.00 92.94 161 PRO A C 1
ATOM 1275 O O . PRO A 1 161 ? -11.797 -0.427 -6.839 1.00 92.94 161 PRO A O 1
ATOM 1278 N N . HIS A 1 162 ? -13.120 0.103 -8.567 1.00 93.31 162 HIS A N 1
ATOM 1279 C CA . HIS A 1 162 ? -12.812 -1.084 -9.383 1.00 93.31 162 HIS A CA 1
ATOM 1280 C C . HIS A 1 162 ? -11.739 -0.850 -10.454 1.00 93.31 162 HIS A C 1
ATOM 1282 O O . HIS A 1 162 ? -11.461 -1.747 -11.250 1.00 93.31 162 HIS A O 1
ATOM 1288 N N . SER A 1 163 ? -11.178 0.358 -10.530 1.00 95.12 163 SER A N 1
ATOM 1289 C CA . SER A 1 163 ? -10.159 0.676 -11.529 1.00 95.12 163 SER A CA 1
ATOM 1290 C C . SER A 1 163 ? -8.788 0.145 -11.107 1.00 95.12 163 SER A C 1
ATOM 1292 O O . SER A 1 163 ? -8.529 -0.095 -9.927 1.00 95.12 163 SER A O 1
ATOM 1294 N N . VAL A 1 164 ? -7.900 -0.042 -12.080 1.00 96.94 164 VAL A N 1
ATOM 1295 C CA . VAL A 1 164 ? -6.517 -0.464 -11.842 1.00 96.94 164 VAL A CA 1
ATOM 1296 C C . VAL A 1 164 ? -5.643 0.779 -11.774 1.00 96.94 164 VAL A C 1
ATOM 1298 O O . VAL A 1 164 ? -5.550 1.533 -12.742 1.00 96.94 164 VAL A O 1
ATOM 1301 N N . TYR A 1 165 ? -4.995 0.999 -10.633 1.00 97.00 165 TYR A N 1
ATOM 1302 C CA . TYR A 1 165 ? -4.012 2.064 -10.495 1.00 97.00 165 TYR A CA 1
ATOM 1303 C C . TYR A 1 165 ? -2.664 1.580 -11.020 1.00 97.00 165 TYR A C 1
ATOM 1305 O O . TYR A 1 165 ? -2.123 0.591 -10.525 1.00 97.00 165 TYR A O 1
ATOM 1313 N N . THR A 1 166 ? -2.092 2.296 -11.982 1.00 96.12 166 THR A N 1
ATOM 1314 C CA . THR A 1 166 ? -0.811 1.940 -12.596 1.00 96.12 166 THR A CA 1
ATOM 1315 C C . THR A 1 166 ? 0.190 3.071 -12.414 1.00 96.12 166 THR A C 1
ATOM 1317 O O . THR A 1 166 ? -0.077 4.214 -12.777 1.00 96.12 166 THR A O 1
ATOM 1320 N N . THR A 1 167 ? 1.372 2.755 -11.890 1.00 95.44 167 THR A N 1
ATOM 1321 C CA . THR A 1 167 ? 2.466 3.718 -11.721 1.00 95.44 167 THR A CA 1
ATOM 1322 C C . THR A 1 167 ? 3.810 3.123 -12.120 1.00 95.44 167 THR A C 1
ATOM 1324 O O . THR A 1 167 ? 4.041 1.924 -11.984 1.00 95.44 167 THR A O 1
ATOM 1327 N N . ASN A 1 168 ? 4.717 3.970 -12.601 1.00 94.06 168 ASN A N 1
ATOM 1328 C CA . ASN A 1 168 ? 6.081 3.588 -12.946 1.00 94.06 168 ASN A CA 1
ATOM 1329 C C . ASN A 1 168 ? 7.029 4.186 -11.910 1.00 94.06 168 ASN A C 1
ATOM 1331 O O . ASN A 1 168 ? 7.395 5.357 -11.989 1.00 94.06 168 ASN A O 1
ATOM 1335 N N . LEU A 1 169 ? 7.433 3.375 -10.938 1.00 89.62 169 LEU A N 1
ATOM 1336 C CA . LEU A 1 169 ? 8.362 3.795 -9.895 1.00 89.62 169 LEU A CA 1
ATOM 1337 C C . LEU A 1 169 ? 9.757 3.294 -10.245 1.00 89.62 169 LEU A C 1
ATOM 1339 O O . LEU A 1 169 ? 9.969 2.087 -10.359 1.00 89.62 169 LEU A O 1
ATOM 1343 N N . SER A 1 170 ? 10.727 4.197 -10.381 1.00 87.88 170 SER A N 1
ATOM 1344 C CA . SER A 1 170 ? 12.130 3.840 -10.642 1.00 87.88 170 SER A CA 1
ATOM 1345 C C . SER A 1 170 ? 12.826 3.333 -9.373 1.00 87.88 170 SER A C 1
ATOM 1347 O O . SER A 1 170 ? 13.568 2.344 -9.414 1.00 87.88 170 SER A O 1
ATOM 1349 N N . SER A 1 171 ? 12.509 3.930 -8.223 1.00 92.06 171 SER A N 1
ATOM 1350 C CA . SER A 1 171 ? 13.068 3.576 -6.922 1.00 92.06 171 SER A CA 1
ATOM 1351 C C . SER A 1 171 ? 12.485 2.270 -6.381 1.00 92.06 171 SER A C 1
ATOM 1353 O O . SER A 1 171 ? 11.280 2.127 -6.176 1.00 92.06 171 SER A O 1
ATOM 1355 N N . SER A 1 172 ? 13.356 1.305 -6.069 1.00 91.69 172 SER A N 1
ATOM 1356 C CA . SER A 1 172 ? 12.946 0.083 -5.363 1.00 91.69 172 SER A CA 1
ATOM 1357 C C . SER A 1 172 ? 12.410 0.365 -3.967 1.00 91.69 172 SER A C 1
ATOM 1359 O O . SER A 1 172 ? 11.611 -0.413 -3.454 1.00 91.69 172 SER A O 1
ATOM 1361 N N . PHE A 1 173 ? 12.864 1.455 -3.346 1.00 92.19 173 PHE A N 1
ATOM 1362 C CA . PHE A 1 173 ? 12.415 1.842 -2.021 1.00 92.19 173 PHE A CA 1
ATOM 1363 C C . PHE A 1 173 ? 10.997 2.421 -2.063 1.00 92.19 173 PHE A C 1
ATOM 1365 O O . PHE A 1 173 ? 10.163 2.009 -1.268 1.00 92.19 173 PHE A O 1
ATOM 1372 N N . GLU A 1 174 ? 10.679 3.270 -3.041 1.00 93.50 174 GLU A N 1
ATOM 1373 C CA . GLU A 1 174 ? 9.305 3.759 -3.237 1.00 93.50 174 GLU A CA 1
ATOM 1374 C C . GLU A 1 174 ? 8.347 2.615 -3.570 1.00 93.50 174 GLU A C 1
ATOM 1376 O O . GLU A 1 174 ? 7.273 2.535 -2.984 1.00 93.50 174 GLU A O 1
ATOM 1381 N N . ARG A 1 175 ? 8.762 1.664 -4.424 1.00 95.06 175 ARG A N 1
ATOM 1382 C CA . ARG A 1 175 ? 7.977 0.441 -4.681 1.00 95.06 175 ARG A CA 1
ATOM 1383 C C . ARG A 1 175 ? 7.725 -0.349 -3.399 1.00 95.06 175 ARG A C 1
ATOM 1385 O O . ARG A 1 175 ? 6.625 -0.847 -3.185 1.00 95.06 175 ARG A O 1
ATOM 1392 N N . LEU A 1 176 ? 8.729 -0.451 -2.529 1.00 94.75 176 LEU A N 1
ATOM 1393 C CA . LEU A 1 176 ? 8.595 -1.110 -1.232 1.00 94.75 176 LEU A CA 1
ATOM 1394 C C . LEU A 1 176 ? 7.570 -0.400 -0.335 1.00 94.75 176 LEU A C 1
ATOM 1396 O O . LEU A 1 176 ? 6.748 -1.079 0.280 1.00 94.75 176 LEU A O 1
ATOM 1400 N N . LEU A 1 177 ? 7.607 0.935 -0.267 1.00 95.12 177 LEU A N 1
ATOM 1401 C CA . LEU A 1 177 ? 6.628 1.724 0.489 1.00 95.12 177 LEU A CA 1
ATOM 1402 C C . LEU A 1 177 ? 5.220 1.557 -0.085 1.00 95.12 177 LEU A C 1
ATOM 1404 O O . LEU A 1 177 ? 4.286 1.286 0.664 1.00 95.12 177 LEU A O 1
ATOM 1408 N N . LEU A 1 178 ? 5.089 1.626 -1.411 1.00 96.44 178 LEU A N 1
ATOM 1409 C CA . LEU A 1 178 ? 3.829 1.427 -2.114 1.00 96.44 178 LEU A CA 1
ATOM 1410 C C . LEU A 1 178 ? 3.212 0.064 -1.776 1.00 96.44 178 LEU A C 1
ATOM 1412 O O . LEU A 1 178 ? 2.043 -0.002 -1.398 1.00 96.44 178 LEU A O 1
ATOM 1416 N N . HIS A 1 179 ? 3.994 -1.017 -1.840 1.00 97.06 179 HIS A N 1
ATOM 1417 C CA . HIS A 1 179 ? 3.521 -2.352 -1.465 1.00 97.06 179 HIS A CA 1
ATOM 1418 C C . HIS A 1 179 ? 3.074 -2.424 0.001 1.00 97.06 179 HIS A C 1
ATOM 1420 O O . HIS A 1 179 ? 2.085 -3.089 0.310 1.00 97.06 179 HIS A O 1
ATOM 1426 N N . ALA A 1 180 ? 3.766 -1.727 0.905 1.00 96.19 180 ALA A N 1
ATOM 1427 C CA . ALA A 1 180 ? 3.386 -1.688 2.311 1.00 96.19 180 ALA A CA 1
ATOM 1428 C C . ALA A 1 180 ? 2.060 -0.942 2.536 1.00 96.19 180 ALA A C 1
ATOM 1430 O O . ALA A 1 180 ? 1.207 -1.446 3.266 1.00 96.19 180 ALA A O 1
ATOM 1431 N N . ILE A 1 181 ? 1.855 0.199 1.867 1.00 96.12 181 ILE A N 1
ATOM 1432 C CA . ILE A 1 181 ? 0.583 0.935 1.900 1.00 96.12 181 ILE A CA 1
ATOM 1433 C C . ILE A 1 181 ? -0.545 0.067 1.339 1.00 96.12 181 ILE A C 1
ATOM 1435 O O . ILE A 1 181 ? -1.604 -0.024 1.954 1.00 96.12 181 ILE A O 1
ATOM 1439 N N . CYS A 1 182 ? -0.313 -0.629 0.221 1.00 96.25 182 CYS A N 1
ATOM 1440 C CA . CYS A 1 182 ? -1.322 -1.512 -0.364 1.00 96.25 182 CYS A CA 1
ATOM 1441 C C . CYS A 1 182 ? -1.783 -2.569 0.643 1.00 96.25 182 CYS A C 1
ATOM 1443 O O . CYS A 1 182 ? -2.976 -2.723 0.871 1.00 96.25 182 CYS A O 1
ATOM 1445 N N . GLN A 1 183 ? -0.847 -3.249 1.310 1.00 95.19 183 GLN A N 1
ATOM 1446 C CA . GLN A 1 183 ? -1.187 -4.256 2.319 1.00 95.19 183 GLN A CA 1
ATOM 1447 C C . GLN A 1 183 ? -1.906 -3.656 3.536 1.00 95.19 183 GLN A C 1
ATOM 1449 O O . GLN A 1 183 ? -2.787 -4.298 4.108 1.00 95.19 183 GLN A O 1
ATOM 1454 N N . TYR A 1 184 ? -1.560 -2.425 3.917 1.00 94.88 184 TYR A N 1
ATOM 1455 C CA . TYR A 1 184 ? -2.220 -1.699 4.999 1.00 94.88 184 TYR A CA 1
ATOM 1456 C C . TYR A 1 184 ? -3.674 -1.329 4.654 1.00 94.88 184 TYR A C 1
ATOM 1458 O O . TYR A 1 184 ? -4.572 -1.532 5.470 1.00 94.88 184 TYR A O 1
ATOM 1466 N N . MET A 1 185 ? -3.912 -0.853 3.428 1.00 93.50 185 MET A N 1
ATOM 1467 C CA . MET A 1 185 ? -5.227 -0.467 2.894 1.00 93.50 185 MET A CA 1
ATOM 1468 C C . MET A 1 185 ? -6.038 -1.646 2.328 1.00 93.50 185 MET A C 1
ATOM 1470 O O . MET A 1 185 ? -7.094 -1.439 1.745 1.00 93.50 185 MET A O 1
ATOM 1474 N N . ASP A 1 186 ? -5.562 -2.882 2.502 1.00 93.00 186 ASP A N 1
ATOM 1475 C CA . ASP A 1 186 ? -6.190 -4.109 1.987 1.00 93.00 186 ASP A CA 1
ATOM 1476 C C . ASP A 1 186 ? -6.280 -4.203 0.445 1.00 93.00 186 ASP A C 1
ATOM 1478 O O . ASP A 1 186 ? -7.089 -4.949 -0.104 1.00 93.00 186 ASP A O 1
ATOM 1482 N N . LEU A 1 187 ? -5.393 -3.505 -0.263 1.00 94.69 187 LEU A N 1
ATOM 1483 C CA . LEU A 1 187 ? -5.240 -3.540 -1.717 1.00 94.69 187 LEU A CA 1
ATOM 1484 C C . LEU A 1 187 ? -4.256 -4.635 -2.159 1.00 94.69 187 LEU A C 1
ATOM 1486 O O . LEU A 1 187 ? -3.352 -5.042 -1.423 1.00 94.69 187 LEU A O 1
ATOM 1490 N N . VAL A 1 188 ? -4.398 -5.095 -3.402 1.00 95.19 188 VAL A N 1
ATOM 1491 C CA . VAL A 1 188 ? -3.474 -6.047 -4.036 1.00 95.19 188 VAL A CA 1
ATOM 1492 C C . VAL A 1 188 ? -2.551 -5.282 -4.969 1.00 95.19 188 VAL A C 1
ATOM 1494 O O . VAL A 1 188 ? -3.014 -4.460 -5.749 1.00 95.19 188 VAL A O 1
ATOM 1497 N N . SER A 1 189 ? -1.249 -5.554 -4.902 1.00 96.81 189 SER A N 1
ATOM 1498 C CA . SER A 1 189 ? -0.252 -4.892 -5.746 1.00 96.81 189 SER A CA 1
ATOM 1499 C C . SER A 1 189 ? 0.687 -5.892 -6.410 1.00 96.81 189 SER A C 1
ATOM 1501 O O . SER A 1 189 ? 1.089 -6.881 -5.795 1.00 96.81 189 SER A O 1
ATOM 1503 N N . ALA A 1 190 ? 1.063 -5.613 -7.656 1.00 95.75 190 ALA A N 1
ATOM 1504 C CA . ALA A 1 190 ? 1.990 -6.417 -8.442 1.00 95.75 190 ALA A CA 1
ATOM 1505 C C . ALA A 1 190 ? 2.956 -5.508 -9.211 1.00 95.75 190 ALA A C 1
ATOM 1507 O O . ALA A 1 190 ? 2.540 -4.534 -9.826 1.00 95.75 190 ALA A O 1
ATOM 1508 N N . SER A 1 191 ? 4.252 -5.825 -9.167 1.00 94.75 191 SER A N 1
ATOM 1509 C CA . SER A 1 191 ? 5.285 -5.109 -9.926 1.00 94.75 191 SER A CA 1
ATOM 1510 C C . SER A 1 191 ? 5.805 -5.981 -11.070 1.00 94.75 191 SER A C 1
ATOM 1512 O O . SER A 1 191 ? 6.277 -7.092 -10.820 1.00 94.75 191 SER A O 1
ATOM 1514 N N . SER A 1 192 ? 5.801 -5.465 -12.295 1.00 93.75 192 SER A N 1
ATOM 1515 C CA . SER A 1 192 ? 6.284 -6.128 -13.513 1.00 93.75 192 SER A CA 1
ATOM 1516 C C . SER A 1 192 ? 7.259 -5.227 -14.285 1.00 93.75 192 SER A C 1
ATOM 1518 O O . SER A 1 192 ? 7.362 -4.027 -14.032 1.00 93.75 192 SER A O 1
ATOM 1520 N N . ASP A 1 193 ? 8.050 -5.815 -15.184 1.00 93.25 193 ASP A N 1
ATOM 1521 C CA . ASP A 1 193 ? 8.868 -5.052 -16.131 1.00 93.25 193 ASP A CA 1
ATOM 1522 C C . ASP A 1 193 ? 8.055 -4.810 -17.406 1.00 93.25 193 ASP A C 1
ATOM 1524 O O . ASP A 1 193 ? 7.678 -5.762 -18.088 1.00 93.25 193 ASP A O 1
ATOM 1528 N N . TYR A 1 194 ? 7.821 -3.544 -17.745 1.00 89.00 194 TYR A N 1
ATOM 1529 C CA . TYR A 1 194 ? 7.154 -3.131 -18.975 1.00 89.00 194 TYR A CA 1
ATOM 1530 C C . TYR A 1 194 ? 7.995 -2.067 -19.684 1.00 89.00 194 TYR A C 1
ATOM 1532 O O . TYR A 1 194 ? 8.325 -1.032 -19.108 1.00 89.00 194 TYR A O 1
ATOM 1540 N N . ASN A 1 195 ? 8.385 -2.325 -20.936 1.00 87.50 195 ASN A N 1
ATOM 1541 C CA . ASN A 1 195 ? 9.229 -1.428 -21.742 1.00 87.50 195 ASN A CA 1
ATOM 1542 C C . ASN A 1 195 ? 10.535 -0.983 -21.047 1.00 87.50 195 ASN A C 1
ATOM 1544 O O . ASN A 1 195 ? 10.980 0.152 -21.202 1.00 87.50 195 ASN A O 1
ATOM 1548 N N . GLY A 1 196 ? 11.147 -1.871 -20.256 1.00 86.06 196 GLY A N 1
ATOM 1549 C CA . GLY A 1 196 ? 12.376 -1.577 -19.505 1.00 86.06 196 GLY A CA 1
ATOM 1550 C C . GLY A 1 196 ? 12.172 -0.717 -18.251 1.00 86.06 196 GLY A C 1
ATOM 1551 O O . GLY A 1 196 ? 13.146 -0.398 -17.572 1.00 86.06 196 GLY A O 1
ATOM 1552 N N . LEU A 1 197 ? 10.928 -0.366 -17.919 1.00 87.94 197 LEU A N 1
ATOM 1553 C CA . LEU A 1 197 ? 10.555 0.319 -16.686 1.00 87.94 197 LEU A CA 1
ATOM 1554 C C . LEU A 1 197 ? 9.827 -0.647 -15.748 1.00 87.94 197 LEU A C 1
ATOM 1556 O O . LEU A 1 197 ? 9.050 -1.498 -16.179 1.00 87.94 197 LEU A O 1
ATOM 1560 N N . ARG A 1 198 ? 10.057 -0.494 -14.441 1.00 91.44 198 ARG A N 1
ATOM 1561 C CA . ARG A 1 198 ? 9.313 -1.233 -13.417 1.00 91.44 198 ARG A CA 1
ATOM 1562 C C . ARG A 1 198 ? 7.948 -0.583 -13.219 1.00 91.44 198 ARG A C 1
ATOM 1564 O O . ARG A 1 198 ? 7.844 0.455 -12.564 1.00 91.44 198 ARG A O 1
ATOM 1571 N N . GLN A 1 199 ? 6.924 -1.210 -13.779 1.00 94.62 199 GLN A N 1
ATOM 1572 C CA . GLN A 1 199 ? 5.530 -0.822 -13.624 1.00 94.62 199 GLN A CA 1
ATOM 1573 C C . GLN A 1 199 ? 4.937 -1.528 -12.403 1.00 94.62 199 GLN A C 1
ATOM 1575 O O . GLN A 1 199 ? 5.243 -2.686 -12.131 1.00 94.62 199 GLN A O 1
ATOM 1580 N N . THR A 1 200 ? 4.128 -0.818 -11.624 1.00 96.69 200 THR A N 1
ATOM 1581 C CA . THR A 1 200 ? 3.396 -1.356 -10.477 1.00 96.69 200 THR A CA 1
ATOM 1582 C C . THR A 1 200 ? 1.912 -1.115 -10.670 1.00 96.69 200 THR A C 1
ATOM 1584 O O . THR A 1 200 ? 1.487 0.024 -10.863 1.00 96.69 200 THR A O 1
ATOM 1587 N N . GLU A 1 201 ? 1.143 -2.190 -10.606 1.00 97.19 201 GLU A N 1
ATOM 1588 C CA . GLU A 1 201 ? -0.309 -2.185 -10.695 1.00 97.19 201 GLU A CA 1
ATOM 1589 C C . GLU A 1 201 ? -0.903 -2.460 -9.321 1.00 97.19 201 GLU A C 1
ATOM 1591 O O . GLU A 1 201 ? -0.392 -3.293 -8.564 1.00 97.19 201 GLU A O 1
ATOM 1596 N N . VAL A 1 202 ? -1.977 -1.750 -8.996 1.00 97.81 202 VAL A N 1
ATOM 1597 C CA . VAL A 1 202 ? -2.694 -1.872 -7.732 1.00 97.81 202 VAL A CA 1
ATOM 1598 C C . VAL A 1 202 ? -4.180 -1.985 -8.015 1.00 97.81 202 VAL A C 1
ATOM 1600 O O . VAL A 1 202 ? -4.736 -1.206 -8.789 1.00 97.81 202 VAL A O 1
ATOM 1603 N N . VAL A 1 203 ? -4.820 -2.956 -7.374 1.00 97.06 203 VAL A N 1
ATOM 1604 C CA . VAL A 1 203 ? -6.244 -3.240 -7.532 1.00 97.06 203 VAL A CA 1
ATOM 1605 C C . VAL A 1 203 ? -6.913 -3.375 -6.175 1.00 97.06 203 VAL A C 1
ATOM 1607 O O . VAL A 1 203 ? -6.355 -3.953 -5.234 1.00 97.06 203 VAL A O 1
ATOM 1610 N N . ASN A 1 204 ? -8.133 -2.860 -6.083 1.00 95.06 204 ASN A N 1
ATOM 1611 C CA . ASN A 1 204 ? -9.001 -3.151 -4.960 1.00 95.06 204 ASN A CA 1
ATOM 1612 C C . ASN A 1 204 ? -9.641 -4.526 -5.169 1.00 95.06 204 ASN A C 1
ATOM 1614 O O . ASN A 1 204 ? -10.233 -4.798 -6.211 1.00 95.06 204 ASN A O 1
ATOM 1618 N N . LYS A 1 205 ? -9.515 -5.398 -4.172 1.00 89.62 205 LYS A N 1
ATOM 1619 C CA . LYS A 1 205 ? -10.137 -6.730 -4.185 1.00 89.62 205 LYS A CA 1
ATOM 1620 C C . LYS A 1 205 ? -11.558 -6.735 -3.614 1.00 89.62 205 LYS A C 1
ATOM 1622 O O . LYS A 1 205 ? -12.230 -7.757 -3.691 1.00 89.62 205 LYS A O 1
ATOM 1627 N N . GLN A 1 206 ? -11.969 -5.637 -2.986 1.00 86.50 206 GLN A N 1
ATOM 1628 C CA . GLN A 1 206 ? -13.284 -5.467 -2.376 1.00 86.50 206 GLN A CA 1
ATOM 1629 C C . GLN A 1 206 ? -14.247 -4.795 -3.364 1.00 86.50 206 GLN A C 1
ATOM 1631 O O . GLN A 1 206 ? -13.813 -4.130 -4.306 1.00 86.50 206 GLN A O 1
ATOM 1636 N N . GLU A 1 207 ? -15.555 -4.946 -3.138 1.00 84.25 207 GLU A N 1
ATOM 1637 C CA . GLU A 1 207 ? -16.573 -4.250 -3.941 1.00 84.25 207 GLU A CA 1
ATOM 1638 C C . GLU A 1 207 ? -16.552 -2.737 -3.687 1.00 84.25 207 GLU A C 1
ATOM 1640 O O . GLU A 1 207 ? -16.614 -1.936 -4.613 1.00 84.25 207 GLU A O 1
ATOM 1645 N N . GLU A 1 208 ? -16.379 -2.344 -2.429 1.00 87.75 208 GLU A N 1
ATOM 1646 C CA . GLU A 1 208 ? -16.243 -0.950 -2.023 1.00 87.75 208 GLU A CA 1
ATOM 1647 C C . GLU A 1 208 ? -14.822 -0.684 -1.528 1.00 87.75 208 GLU A C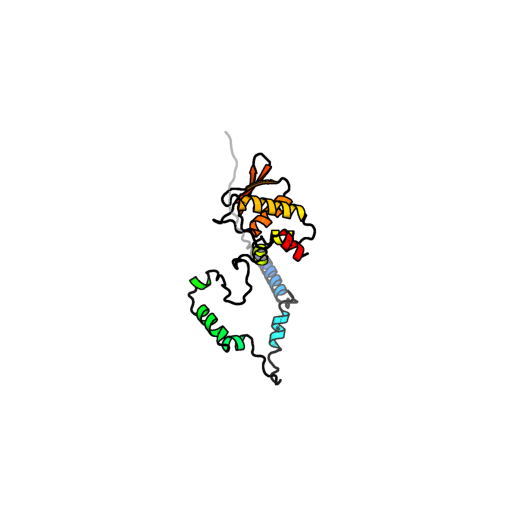 1
ATOM 1649 O O . GLU A 1 208 ? -14.176 -1.547 -0.927 1.00 87.75 208 GLU A O 1
ATOM 1654 N N . PHE A 1 209 ? -14.310 0.520 -1.776 1.00 90.44 209 PHE A N 1
ATOM 1655 C CA . PHE A 1 209 ? -13.047 0.945 -1.187 1.00 90.44 209 PHE A CA 1
ATOM 1656 C C . PHE A 1 209 ? -13.295 1.473 0.228 1.00 90.44 209 PHE A C 1
ATOM 1658 O O . PHE A 1 209 ? -13.960 2.490 0.414 1.00 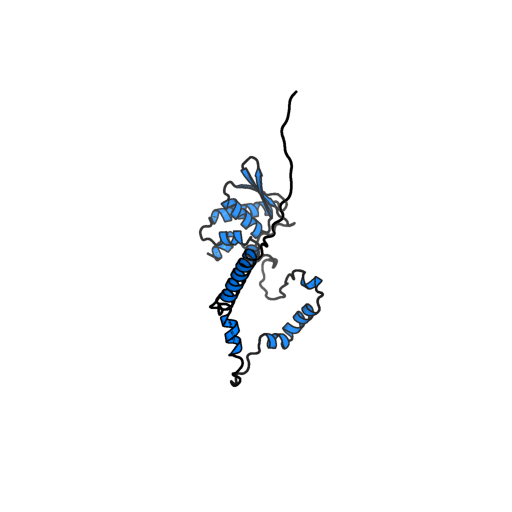90.44 209 PHE A O 1
ATOM 1665 N N . LEU A 1 210 ? -12.755 0.773 1.227 1.00 89.31 210 LEU A N 1
ATOM 1666 C CA . LEU A 1 210 ? -12.882 1.130 2.638 1.00 89.31 210 LEU A CA 1
ATOM 1667 C C . LEU A 1 210 ? -11.503 1.507 3.195 1.00 89.31 210 LEU A C 1
ATOM 1669 O O . LEU A 1 210 ? -10.747 0.616 3.599 1.00 89.31 210 LEU A O 1
ATOM 1673 N N . PRO A 1 211 ? -11.143 2.803 3.213 1.00 87.75 211 PRO A N 1
ATOM 1674 C CA . PRO A 1 211 ? -9.849 3.217 3.727 1.00 87.75 211 PRO A CA 1
ATOM 1675 C C . PRO A 1 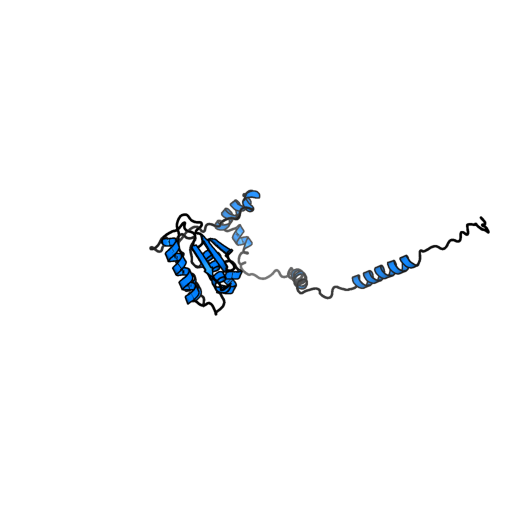211 ? -9.744 2.971 5.244 1.00 87.75 211 PRO A C 1
ATOM 1677 O O . PRO A 1 211 ? -10.742 3.080 5.966 1.00 87.75 211 PRO A O 1
ATOM 1680 N N . PRO A 1 212 ? -8.541 2.667 5.766 1.00 89.25 212 PRO A N 1
ATOM 1681 C CA . PRO A 1 212 ? -8.305 2.583 7.204 1.00 89.25 212 PRO A CA 1
ATOM 1682 C C . PRO A 1 212 ? -8.661 3.892 7.920 1.00 89.25 212 PRO A C 1
ATOM 1684 O O . PRO A 1 212 ? -8.395 4.977 7.409 1.00 89.25 212 PRO A O 1
ATOM 1687 N N . GLY A 1 213 ? -9.193 3.798 9.144 1.00 85.94 213 GLY A N 1
ATOM 1688 C CA . GLY A 1 213 ? -9.544 4.985 9.939 1.00 85.94 213 GLY A CA 1
ATOM 1689 C C . GLY A 1 213 ? -8.342 5.836 10.381 1.00 85.94 213 GLY A C 1
ATOM 1690 O O . GLY A 1 213 ? -8.519 6.992 10.748 1.00 85.94 213 GLY A O 1
ATOM 1691 N N . LEU A 1 214 ? -7.130 5.273 10.341 1.00 92.06 214 LEU A N 1
ATOM 1692 C CA . LEU A 1 214 ? -5.864 5.972 10.562 1.00 92.06 214 LEU A CA 1
ATOM 1693 C C . LEU A 1 214 ? -4.892 5.565 9.455 1.00 92.06 214 LEU A C 1
ATOM 1695 O O . LEU A 1 214 ? -4.721 4.369 9.214 1.00 92.06 214 LEU A O 1
ATOM 1699 N N . LEU A 1 215 ? -4.258 6.539 8.809 1.00 94.19 215 LEU A N 1
ATOM 1700 C CA . LEU A 1 215 ? -3.283 6.301 7.744 1.00 94.19 215 LEU A CA 1
ATOM 1701 C C . LEU A 1 215 ? -1.980 5.703 8.287 1.00 94.19 215 LEU A C 1
ATOM 1703 O O . LEU A 1 215 ? -1.672 5.821 9.475 1.00 94.19 215 LEU A O 1
ATOM 1707 N N . LEU A 1 216 ? -1.225 5.035 7.418 1.00 94.12 216 LEU A N 1
ATOM 1708 C CA . LEU A 1 216 ? 0.033 4.387 7.768 1.00 94.12 216 LEU A CA 1
ATOM 1709 C C . LEU A 1 216 ? 1.084 5.416 8.189 1.00 94.12 216 LEU A C 1
ATOM 1711 O O . LEU A 1 216 ? 1.794 5.165 9.159 1.00 94.12 216 LEU A O 1
ATOM 1715 N N . SER A 1 217 ? 1.163 6.559 7.503 1.00 94.56 217 SER A N 1
ATOM 1716 C CA . SER A 1 217 ? 2.033 7.685 7.878 1.00 94.56 217 SER A CA 1
ATOM 1717 C C . SER A 1 217 ? 1.791 8.135 9.319 1.00 94.56 217 SER A C 1
ATOM 1719 O O . SER A 1 217 ? 2.667 7.980 10.173 1.00 94.56 217 SER A O 1
ATOM 1721 N N . ALA A 1 218 ? 0.562 8.548 9.625 1.00 93.38 218 ALA A N 1
ATOM 1722 C CA . ALA A 1 218 ? 0.150 8.965 10.963 1.00 93.38 218 ALA A CA 1
ATOM 1723 C C . ALA A 1 218 ? 0.343 7.867 12.026 1.00 93.38 218 ALA A C 1
ATOM 1725 O O . ALA A 1 218 ? 0.748 8.144 13.156 1.00 93.38 218 ALA A O 1
ATOM 1726 N N . TYR A 1 219 ? 0.077 6.603 11.684 1.00 93.81 219 TYR A N 1
ATOM 1727 C CA . TYR A 1 219 ? 0.307 5.482 12.594 1.00 93.81 219 TYR A CA 1
ATOM 1728 C C . TYR A 1 219 ? 1.800 5.285 12.907 1.00 93.81 219 TYR A C 1
ATOM 1730 O O . TYR A 1 219 ? 2.157 5.014 14.053 1.00 93.81 219 TYR A O 1
ATOM 1738 N N . LEU A 1 220 ? 2.688 5.441 11.920 1.00 92.38 220 LEU A N 1
ATOM 1739 C CA . LEU A 1 220 ? 4.134 5.329 12.126 1.00 92.38 220 LEU A CA 1
ATOM 1740 C C . LEU A 1 220 ? 4.704 6.495 12.939 1.00 92.38 220 LEU A C 1
ATOM 1742 O O . LEU A 1 220 ? 5.590 6.261 13.760 1.00 92.38 220 LEU A O 1
ATOM 1746 N N . GLU A 1 221 ? 4.184 7.711 12.766 1.00 90.62 221 GLU A N 1
ATOM 1747 C CA . GLU A 1 221 ? 4.555 8.865 13.599 1.00 90.62 221 GLU A CA 1
ATOM 1748 C C . GLU A 1 221 ? 4.206 8.653 15.076 1.00 90.62 221 GLU A C 1
ATOM 1750 O O . GLU A 1 221 ? 4.990 8.994 15.958 1.00 90.62 221 GLU A O 1
ATOM 1755 N N . GLN A 1 222 ? 3.072 8.012 15.374 1.00 89.31 222 GLN A N 1
ATOM 1756 C CA . GLN A 1 222 ? 2.701 7.669 16.755 1.00 89.31 222 GLN A CA 1
ATOM 1757 C C . GLN A 1 222 ? 3.634 6.626 17.393 1.00 89.31 222 GLN A C 1
ATOM 1759 O O . GLN A 1 222 ? 3.653 6.481 18.616 1.00 89.31 222 GLN A O 1
ATOM 1764 N N . MET A 1 223 ? 4.384 5.873 16.584 1.00 83.00 223 MET A N 1
ATOM 1765 C CA . MET A 1 223 ? 5.303 4.826 17.040 1.00 83.00 223 MET A CA 1
ATOM 1766 C C . MET A 1 223 ? 6.768 5.277 17.153 1.00 83.00 223 MET A C 1
ATOM 1768 O O . MET A 1 223 ? 7.581 4.496 17.664 1.00 83.00 223 MET A O 1
ATOM 1772 N N . SER A 1 224 ? 7.126 6.451 16.618 1.00 71.50 224 SER A N 1
ATOM 1773 C CA . SER A 1 224 ? 8.515 6.936 16.503 1.00 71.50 224 SER A CA 1
ATOM 1774 C C . SER A 1 224 ? 9.018 7.657 17.747 1.00 71.50 224 SER A C 1
ATOM 1776 O O . SER A 1 224 ? 10.202 7.424 18.105 1.00 71.50 224 SER A O 1
#

Organism: Oreochromis aureus (NCBI:txid47969)

Nearest PDB structures (foldseek):
  7zw0-assembly1_sh  TM=6.216E-01  e=1.600E-02  Saccharomyces cerevisiae W303
  1qmh-assembly1_B  TM=5.095E-01  e=4.355E-01  Escherichia coli K-12
  1sei-assembly1_B  TM=6.706E-01  e=1.878E+00  Geobacillus stearothermophilus
  6yef-assembly1_h  TM=5.597E-01  e=1.204E+00  Staphylococcus aureus subsp. aureus NCTC 8325

pLDDT: mean 71.08, std 21.65, range [31.41, 97.81]

Radius of gyration: 36.99 Å; Cα contacts (8 Å, |Δi|>4): 145; chains: 1; bounding box: 78×87×100 Å

Secondary structure (DSSP, 8-state):
-------------------HHHHHHHHHHHHHHHHHHS-----S-TTSHHHHHHHHTT---------PPPHHHHHHH-HHHHHHHHHHHTS-HHHHSS----PPP------S----TT--HHHHHHHS-HHHHHHHTSS---HHHHHHHHHHHHHHHHH-TTSEEEEE---HHHHHHHHHHHHHTTEEEEEEEETTEEEEEEEE-SSS----SS-HHHHHHTT-

Solvent-accessible surface area (backbone atoms only — not comparable to full-atom values): 14484 Å² total; per-residue (Å²): 142,83,87,90,81,87,85,89,80,86,87,84,93,79,92,81,84,92,66,64,70,64,50,56,54,51,51,49,54,50,56,52,49,54,64,58,66,70,51,71,84,82,70,86,61,94,74,57,63,66,68,55,54,66,68,70,73,78,75,80,90,85,78,96,62,89,72,76,68,48,71,69,51,47,47,75,68,38,69,86,47,41,55,65,48,50,55,58,72,70,50,56,73,79,62,69,72,47,84,78,77,81,77,84,83,85,87,82,94,78,91,80,79,93,70,59,88,80,46,45,58,67,54,23,55,68,58,23,53,74,70,53,51,60,58,69,71,44,96,81,64,66,56,70,63,50,45,55,55,49,52,54,49,53,58,46,32,75,75,39,30,81,48,75,48,75,46,76,51,88,48,69,63,58,48,52,50,51,51,41,50,27,33,38,52,65,33,46,68,51,77,47,80,53,97,91,39,47,33,36,40,35,36,50,80,51,89,65,69,68,75,53,88,51,53,69,55,65,54,49,63,76,72,108